Protein AF-A0A975EFX9-F1 (afdb_monomer_lite)

Radius of gyration: 20.01 Å; chains: 1; bounding box: 74×49×44 Å

Structure (mmCIF, N/CA/C/O backbone):
data_AF-A0A975EFX9-F1
#
_entry.id   AF-A0A975EFX9-F1
#
loop_
_atom_site.group_PDB
_atom_site.id
_atom_site.type_symbol
_atom_site.label_atom_id
_atom_site.label_alt_id
_atom_site.label_comp_id
_atom_site.label_asym_id
_atom_site.label_entity_id
_atom_site.label_seq_id
_atom_site.pdbx_PDB_ins_code
_atom_site.Cartn_x
_atom_site.Cartn_y
_atom_site.Cartn_z
_atom_site.occupancy
_atom_site.B_iso_or_equiv
_atom_site.auth_seq_id
_atom_site.auth_comp_id
_atom_site.auth_asym_id
_atom_site.auth_atom_id
_atom_site.pdbx_PDB_model_num
ATOM 1 N N . MET A 1 1 ? 33.328 8.617 -7.578 1.00 34.97 1 MET A N 1
ATOM 2 C CA . MET A 1 1 ? 33.253 7.318 -6.877 1.00 34.97 1 MET A CA 1
ATOM 3 C C . MET A 1 1 ? 32.534 7.560 -5.561 1.00 34.97 1 MET A C 1
ATOM 5 O O . MET A 1 1 ? 33.119 8.168 -4.676 1.00 34.97 1 MET A O 1
ATOM 9 N N . TYR A 1 2 ? 31.247 7.220 -5.474 1.00 29.92 2 TYR A N 1
ATOM 10 C CA . TYR A 1 2 ? 30.479 7.385 -4.238 1.00 29.92 2 TYR A CA 1
ATOM 11 C C . TYR A 1 2 ? 30.641 6.134 -3.380 1.00 29.92 2 TYR A C 1
ATOM 13 O O . TYR A 1 2 ? 30.460 5.017 -3.859 1.00 29.92 2 TYR A O 1
ATOM 21 N N . ASN A 1 3 ? 31.044 6.352 -2.134 1.00 29.22 3 ASN A N 1
ATOM 22 C CA . ASN A 1 3 ? 31.290 5.319 -1.144 1.00 29.22 3 ASN A CA 1
ATOM 23 C C . ASN A 1 3 ? 29.935 4.755 -0.686 1.00 29.22 3 ASN A C 1
ATOM 25 O O . ASN A 1 3 ? 29.236 5.388 0.104 1.00 29.22 3 ASN A O 1
ATOM 29 N N . ILE A 1 4 ? 29.527 3.611 -1.241 1.00 34.03 4 ILE A N 1
ATOM 30 C CA . ILE A 1 4 ? 28.360 2.862 -0.768 1.00 34.03 4 ILE A CA 1
ATOM 31 C C . ILE A 1 4 ? 28.810 2.179 0.524 1.00 34.03 4 ILE A C 1
ATOM 33 O O . ILE A 1 4 ? 29.445 1.128 0.486 1.00 34.03 4 ILE A O 1
ATOM 37 N N . GLN A 1 5 ? 28.556 2.812 1.672 1.00 37.06 5 GLN A N 1
ATOM 38 C CA . GLN A 1 5 ? 28.716 2.140 2.958 1.00 37.06 5 GLN A CA 1
ATOM 39 C C . GLN A 1 5 ? 27.792 0.921 2.966 1.00 37.06 5 GLN A C 1
ATOM 41 O O . GLN A 1 5 ? 26.572 1.061 2.913 1.00 37.06 5 GLN A O 1
ATOM 46 N N . ALA A 1 6 ? 28.388 -0.270 3.002 1.00 39.03 6 ALA A N 1
ATOM 47 C CA . ALA A 1 6 ? 27.667 -1.509 3.226 1.00 39.03 6 ALA A CA 1
ATOM 48 C C . ALA A 1 6 ? 26.923 -1.395 4.563 1.00 39.03 6 ALA A C 1
ATOM 50 O O . ALA A 1 6 ? 27.540 -1.218 5.616 1.00 39.03 6 ALA A O 1
ATOM 51 N N . HIS A 1 7 ? 25.594 -1.432 4.506 1.00 39.31 7 HIS A N 1
ATOM 52 C CA . HIS A 1 7 ? 24.775 -1.491 5.706 1.00 39.31 7 HIS A CA 1
ATOM 53 C C . HIS A 1 7 ? 25.025 -2.828 6.421 1.00 39.31 7 HIS A C 1
ATOM 55 O O . HIS A 1 7 ? 25.208 -3.846 5.748 1.00 39.31 7 HIS A O 1
ATOM 61 N N . PRO A 1 8 ? 25.070 -2.839 7.765 1.00 37.94 8 PRO A N 1
ATOM 62 C CA . PRO A 1 8 ? 25.227 -4.076 8.515 1.00 37.94 8 PRO A CA 1
ATOM 63 C C . PRO A 1 8 ? 24.074 -5.044 8.196 1.00 37.94 8 PRO A C 1
ATOM 65 O O . PRO A 1 8 ? 22.971 -4.583 7.879 1.00 37.94 8 PRO A O 1
ATOM 68 N N . PRO A 1 9 ? 24.318 -6.365 8.266 1.00 39.25 9 PRO A N 1
ATOM 69 C CA . PRO A 1 9 ? 23.283 -7.368 8.061 1.00 39.25 9 PRO A CA 1
ATOM 70 C C . PRO A 1 9 ? 22.099 -7.092 8.991 1.00 39.25 9 PRO A C 1
ATOM 72 O O . PRO A 1 9 ? 22.269 -6.805 10.176 1.00 39.25 9 PRO A O 1
ATOM 75 N N . ILE A 1 10 ? 20.900 -7.116 8.412 1.00 44.47 10 ILE A N 1
ATOM 76 C CA . ILE A 1 10 ? 19.645 -6.959 9.138 1.00 44.47 10 ILE A CA 1
ATOM 77 C C . ILE A 1 10 ? 19.444 -8.253 9.922 1.00 44.47 10 ILE A C 1
ATOM 79 O O . ILE A 1 10 ? 19.137 -9.285 9.328 1.00 44.47 10 ILE A O 1
ATOM 83 N N . ASP A 1 11 ? 19.622 -8.206 11.241 1.00 35.09 11 ASP A N 1
ATOM 84 C CA . ASP A 1 11 ? 19.154 -9.294 12.092 1.00 35.09 11 ASP A CA 1
ATOM 85 C C . ASP A 1 11 ? 17.631 -9.404 11.908 1.00 35.09 11 ASP A C 1
ATOM 87 O O . ASP A 1 11 ? 16.927 -8.394 12.057 1.00 35.09 11 ASP A O 1
ATOM 91 N N . PRO A 1 12 ? 17.093 -10.584 11.551 1.00 40.56 12 PRO A N 1
ATOM 92 C CA . PRO A 1 12 ? 15.658 -10.765 11.458 1.00 40.56 12 PRO A CA 1
ATOM 93 C C . PRO A 1 12 ? 15.080 -10.538 12.852 1.00 40.56 12 PRO A C 1
ATOM 95 O O . PRO A 1 12 ? 15.276 -11.340 13.766 1.00 40.56 12 PRO A O 1
ATOM 98 N N . VAL A 1 13 ? 14.379 -9.418 13.026 1.00 45.38 13 VAL A N 1
ATOM 99 C CA . VAL A 1 13 ? 13.551 -9.192 14.206 1.00 45.38 13 VAL A CA 1
ATOM 100 C C . VAL A 1 13 ? 12.487 -10.281 14.179 1.00 45.38 13 VAL A C 1
ATOM 102 O O . VAL A 1 13 ? 11.542 -10.232 13.395 1.00 45.38 13 VAL A O 1
ATOM 105 N N . ILE A 1 14 ? 12.689 -11.306 15.004 1.00 40.22 14 ILE A N 1
ATOM 106 C CA . ILE A 1 14 ? 11.695 -12.339 15.262 1.00 40.22 14 ILE A CA 1
ATOM 107 C C . ILE A 1 14 ? 10.460 -11.610 15.815 1.00 40.22 14 ILE A C 1
ATOM 109 O O . ILE A 1 14 ? 10.605 -10.883 16.804 1.00 40.22 14 ILE A O 1
ATOM 113 N N . PRO A 1 15 ? 9.262 -11.764 15.221 1.00 42.56 15 PRO A N 1
ATOM 114 C CA . PRO A 1 15 ? 8.039 -11.153 15.725 1.00 42.56 15 PRO A CA 1
ATOM 115 C C . PRO A 1 15 ? 7.589 -11.917 16.978 1.00 42.56 15 PRO A C 1
ATOM 117 O O . PRO A 1 15 ? 6.665 -12.720 16.961 1.00 42.56 15 PRO A O 1
ATOM 120 N N . GLY A 1 16 ? 8.311 -11.713 18.076 1.00 37.00 16 GLY A N 1
ATOM 121 C CA . GLY A 1 16 ? 7.963 -12.181 19.407 1.00 37.00 16 GLY A CA 1
ATOM 122 C C . GLY A 1 16 ? 7.522 -10.982 20.229 1.00 37.00 16 GLY A C 1
ATOM 123 O O . GLY A 1 16 ? 8.353 -10.157 20.594 1.00 37.00 16 GLY A O 1
ATOM 124 N N . ASN A 1 17 ? 6.224 -10.918 20.522 1.00 38.16 17 ASN A N 1
ATOM 125 C CA . ASN A 1 17 ? 5.510 -9.862 21.245 1.00 38.16 17 ASN A CA 1
ATOM 126 C C . ASN A 1 17 ? 5.187 -8.605 20.425 1.00 38.16 17 ASN A C 1
ATOM 128 O O . ASN A 1 17 ? 5.838 -7.566 20.522 1.00 38.16 17 ASN A O 1
ATOM 132 N N . LEU A 1 18 ? 4.050 -8.675 19.726 1.00 47.00 18 LEU A N 1
ATOM 133 C CA . LEU A 1 18 ? 3.175 -7.529 19.488 1.00 47.00 18 LEU A CA 1
ATOM 134 C C . LEU A 1 18 ? 2.714 -6.964 20.847 1.00 47.00 18 LEU A C 1
ATOM 136 O O . LEU A 1 18 ? 1.563 -7.127 21.241 1.00 47.00 18 LEU A O 1
ATOM 140 N N . SER A 1 19 ? 3.582 -6.278 21.599 1.00 42.91 19 SER A N 1
ATOM 141 C CA . SER A 1 19 ? 3.056 -5.225 22.464 1.00 42.91 19 SER A CA 1
ATOM 142 C C . SER A 1 19 ? 2.527 -4.181 21.489 1.00 42.91 19 SER A C 1
ATOM 144 O O . SER A 1 19 ? 3.318 -3.421 20.925 1.00 42.91 19 SER A O 1
ATOM 146 N N . ALA A 1 20 ? 1.230 -4.236 21.183 1.00 53.56 20 ALA A N 1
ATOM 147 C CA . ALA A 1 20 ? 0.587 -3.265 20.317 1.00 53.56 20 ALA A CA 1
ATOM 148 C C . ALA A 1 20 ? 0.977 -1.877 20.841 1.00 53.56 20 ALA A C 1
ATOM 150 O O . ALA A 1 20 ? 0.625 -1.516 21.965 1.00 53.56 20 ALA A O 1
ATOM 151 N N . GLY A 1 21 ? 1.815 -1.154 20.090 1.00 62.91 21 GLY A N 1
ATOM 152 C CA . GLY A 1 21 ? 2.276 0.166 20.507 1.00 62.91 21 GLY A CA 1
ATOM 153 C C . GLY A 1 21 ? 1.067 1.060 20.780 1.00 62.91 21 GLY A C 1
ATOM 154 O O . GLY A 1 21 ? -0.001 0.830 20.217 1.00 62.91 21 GLY A O 1
ATOM 155 N N . ALA A 1 22 ? 1.212 2.090 21.617 1.00 63.25 22 ALA A N 1
ATOM 156 C CA . ALA A 1 22 ? 0.104 2.985 21.982 1.00 63.25 22 ALA A CA 1
ATOM 157 C C . ALA A 1 22 ? -0.687 3.525 20.766 1.00 63.25 22 ALA A C 1
ATOM 159 O O . ALA A 1 22 ? -1.879 3.790 20.874 1.00 63.25 22 ALA A O 1
ATOM 160 N N . ALA A 1 23 ? -0.046 3.628 19.596 1.00 69.00 23 ALA A N 1
ATOM 161 C CA . ALA A 1 23 ? -0.676 4.007 18.333 1.00 69.00 23 ALA A CA 1
ATOM 162 C C . ALA A 1 23 ? -1.736 3.007 17.821 1.00 69.00 23 ALA A C 1
ATOM 164 O O . ALA A 1 23 ? -2.759 3.433 17.297 1.00 69.00 23 ALA A O 1
ATOM 165 N N . LEU A 1 24 ? -1.541 1.696 18.013 1.00 80.00 24 LEU A N 1
ATOM 166 C CA . LEU A 1 24 ? -2.531 0.666 17.655 1.00 80.00 24 LEU A CA 1
ATOM 167 C C . LEU A 1 24 ? -3.744 0.654 18.598 1.00 80.00 24 LEU A C 1
ATOM 169 O O . LEU A 1 24 ? -4.735 0.000 18.309 1.00 80.00 24 LEU A O 1
ATOM 173 N N . GLN A 1 25 ? -3.675 1.383 19.714 1.00 83.75 25 GLN A N 1
ATOM 174 C CA . GLN A 1 25 ? -4.771 1.534 20.673 1.00 83.75 25 GLN A CA 1
ATOM 175 C C . GLN A 1 25 ? -5.599 2.804 20.420 1.00 83.75 25 GLN A C 1
ATOM 177 O O . GLN A 1 25 ? -6.409 3.193 21.263 1.00 83.75 25 GLN A O 1
ATOM 182 N N . SER A 1 26 ? -5.391 3.497 19.293 1.00 88.56 26 SER A N 1
ATOM 183 C CA . SER A 1 26 ? -6.195 4.677 18.980 1.00 88.56 26 SER A CA 1
ATOM 184 C C . SER A 1 26 ? -7.659 4.292 18.698 1.00 88.56 26 SER A C 1
ATOM 186 O O . SER A 1 26 ? -7.919 3.221 18.142 1.00 88.56 26 SER A O 1
ATOM 188 N N . PRO A 1 27 ? -8.638 5.162 19.010 1.00 93.06 27 PRO A N 1
ATOM 189 C CA . PRO A 1 27 ? -10.050 4.869 18.767 1.00 93.06 27 PRO A CA 1
ATOM 190 C C . PRO A 1 27 ? -10.382 4.537 17.305 1.00 93.06 27 PRO A C 1
ATOM 192 O O . PRO A 1 27 ? -11.296 3.761 17.047 1.00 93.06 27 PRO A O 1
ATOM 195 N N . GLU A 1 28 ? -9.682 5.134 16.340 1.00 94.75 28 GLU A N 1
ATOM 196 C CA . GLU A 1 28 ? -9.870 4.861 14.913 1.00 94.75 28 GLU A CA 1
ATOM 197 C C . GLU A 1 28 ? -9.393 3.463 14.519 1.00 94.75 28 GLU A C 1
ATOM 199 O O . GLU A 1 28 ? -10.090 2.779 13.774 1.00 94.75 28 GLU A O 1
ATOM 204 N N . ILE A 1 29 ? -8.235 3.030 15.032 1.00 91.62 29 ILE A N 1
ATOM 205 C CA . ILE A 1 29 ? -7.703 1.689 14.764 1.00 91.62 29 ILE A CA 1
ATOM 206 C C . ILE A 1 29 ? -8.614 0.631 15.388 1.00 91.62 29 ILE A C 1
ATOM 208 O O . ILE A 1 29 ? -8.992 -0.317 14.708 1.00 91.62 29 ILE A O 1
ATOM 212 N N . LEU A 1 30 ? -9.054 0.842 16.632 1.00 93.12 30 LEU A N 1
ATOM 213 C CA . LEU A 1 30 ? -9.996 -0.061 17.300 1.00 93.12 30 LEU A CA 1
ATOM 214 C C . LEU A 1 30 ? -11.314 -0.198 16.518 1.00 93.12 30 LEU A C 1
ATOM 216 O O . LEU A 1 30 ? -11.826 -1.298 16.351 1.00 93.12 30 LEU A O 1
ATOM 220 N N . LYS A 1 31 ? -11.834 0.900 15.952 1.00 94.94 31 LYS A N 1
ATOM 221 C CA . LYS A 1 31 ? -13.021 0.842 15.082 1.00 94.94 31 LYS A CA 1
ATOM 222 C C . LYS A 1 31 ? -12.779 0.061 13.793 1.00 94.94 31 LYS A C 1
ATOM 224 O O . LYS A 1 31 ? -13.697 -0.591 13.310 1.00 94.94 31 LYS A O 1
ATOM 229 N N . LEU A 1 32 ? -11.585 0.152 13.204 1.00 94.31 32 LEU A N 1
ATOM 230 C CA . LEU A 1 32 ? -11.240 -0.662 12.036 1.00 94.31 32 LEU A CA 1
ATOM 231 C C . LEU A 1 32 ? -11.225 -2.153 12.388 1.00 94.31 32 LEU A C 1
ATOM 233 O O . LEU A 1 32 ? -11.714 -2.947 11.587 1.00 94.31 32 LEU A O 1
ATOM 237 N N . TRP A 1 33 ? -10.763 -2.518 13.588 1.00 94.12 33 TRP A N 1
ATOM 238 C CA . TRP A 1 33 ? -10.855 -3.895 14.084 1.00 94.12 33 TRP A CA 1
ATOM 239 C C . TRP A 1 33 ? -12.309 -4.345 14.208 1.00 94.12 33 TRP A C 1
ATOM 241 O O . TRP A 1 33 ? -12.660 -5.393 13.677 1.00 94.12 33 TRP A O 1
ATOM 251 N N . ASP A 1 34 ? -13.167 -3.519 14.811 1.00 93.81 34 ASP A N 1
ATOM 252 C CA . ASP A 1 34 ? -14.594 -3.825 14.975 1.00 93.81 34 ASP A CA 1
ATOM 253 C C . ASP A 1 34 ? -15.336 -3.966 13.634 1.00 93.81 34 ASP A C 1
ATOM 255 O O . ASP A 1 34 ? -16.309 -4.713 13.528 1.00 93.81 34 ASP A O 1
ATOM 259 N N . TYR A 1 35 ? -14.906 -3.232 12.603 1.00 95.38 35 TYR A N 1
ATOM 260 C CA . TYR A 1 35 ? -15.492 -3.309 11.262 1.00 95.38 35 TYR A CA 1
ATOM 261 C C . TYR A 1 35 ? -14.895 -4.407 10.383 1.00 95.38 35 TYR A C 1
ATOM 263 O O . TYR A 1 35 ? -15.494 -4.742 9.356 1.00 95.38 35 TYR A O 1
ATOM 271 N N . SER A 1 36 ? -13.736 -4.950 10.751 1.00 96.19 36 SER A N 1
ATOM 272 C CA . SER A 1 36 ? -13.086 -6.034 10.023 1.00 96.19 36 SER A CA 1
ATOM 273 C C . SER A 1 36 ? -13.987 -7.268 9.978 1.00 96.19 36 SER A C 1
ATOM 275 O O . SER A 1 36 ? -14.647 -7.613 10.958 1.00 96.19 36 SER A O 1
ATOM 277 N N . LYS A 1 37 ? -14.003 -7.977 8.844 1.00 97.06 37 LYS A N 1
ATOM 278 C CA . LYS A 1 37 ? -14.712 -9.265 8.736 1.00 97.06 37 LYS A CA 1
ATOM 279 C C . LYS A 1 37 ? -13.933 -10.419 9.370 1.00 97.06 37 LYS A C 1
ATOM 281 O O . LYS A 1 37 ? -14.479 -11.509 9.520 1.00 97.06 37 LYS A O 1
ATOM 286 N N . VAL A 1 38 ? -12.669 -10.184 9.711 1.00 96.06 38 VAL A N 1
ATOM 287 C CA . VAL A 1 38 ? -11.781 -11.128 10.395 1.00 96.06 38 VAL A CA 1
ATOM 288 C C . VAL A 1 38 ? -11.349 -10.507 11.726 1.00 96.06 38 VAL A C 1
ATOM 290 O O . VAL A 1 38 ? -10.913 -9.349 11.707 1.00 96.06 38 VAL A O 1
ATOM 293 N N . PRO A 1 39 ? -11.452 -11.228 12.861 1.00 95.38 39 PRO A N 1
ATOM 294 C CA . PRO A 1 39 ? -10.942 -10.758 14.149 1.00 95.38 39 PRO A CA 1
ATOM 295 C C . PRO A 1 39 ? -9.469 -10.362 14.055 1.00 95.38 39 PRO A C 1
ATOM 297 O O . PRO A 1 39 ? -8.700 -11.042 13.380 1.00 95.38 39 PRO A O 1
ATOM 300 N N . PHE A 1 40 ? -9.061 -9.284 14.728 1.00 92.31 40 PHE A N 1
ATOM 301 C CA . PHE A 1 40 ? -7.715 -8.718 14.584 1.00 92.31 40 PHE A CA 1
ATOM 302 C C . PHE A 1 40 ? -6.596 -9.743 14.833 1.00 92.31 40 PHE A C 1
ATOM 304 O O . PHE A 1 40 ? -5.638 -9.805 14.066 1.00 92.31 40 PHE A O 1
ATOM 311 N N . GLU A 1 41 ? -6.742 -10.588 15.853 1.00 92.31 41 GLU A N 1
ATOM 312 C CA . GLU A 1 41 ? -5.777 -11.630 16.220 1.00 92.31 41 GLU A CA 1
A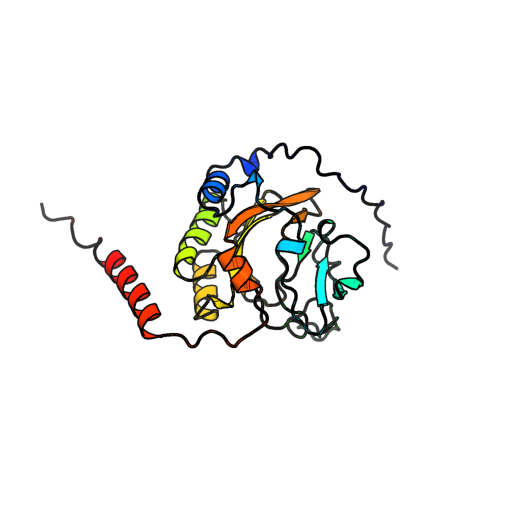TOM 313 C C . GLU A 1 41 ? -5.647 -12.734 15.160 1.00 92.31 41 GLU A C 1
ATOM 315 O O . GLU A 1 41 ? -4.650 -13.456 15.132 1.00 92.31 41 GLU A O 1
ATOM 320 N N . GLU A 1 42 ? -6.648 -12.862 14.290 1.00 94.81 42 GLU A N 1
ATOM 321 C CA . GLU A 1 42 ? -6.707 -13.839 13.206 1.00 94.81 42 GLU A CA 1
ATOM 322 C C . GLU A 1 42 ? -6.325 -13.233 11.847 1.00 94.81 42 GLU A C 1
ATOM 324 O O . GLU A 1 42 ? -6.165 -13.978 10.880 1.00 94.81 42 GLU A O 1
ATOM 329 N N . ILE A 1 43 ? -6.147 -11.907 11.747 1.00 95.06 43 ILE A N 1
ATOM 330 C CA . ILE A 1 43 ? -5.715 -11.254 10.505 1.00 95.06 43 ILE A CA 1
ATOM 331 C C . ILE A 1 43 ? -4.270 -11.678 10.200 1.00 95.06 43 ILE A C 1
ATOM 333 O O . ILE A 1 43 ? -3.352 -11.301 10.943 1.00 95.06 43 ILE A O 1
ATOM 337 N N . PRO A 1 44 ? -4.015 -12.396 9.086 1.00 94.88 44 PRO A N 1
ATOM 338 C CA . PRO A 1 44 ? -2.663 -12.802 8.722 1.00 94.88 44 PRO A CA 1
ATOM 339 C C . PRO A 1 44 ? -1.762 -11.579 8.543 1.00 94.88 44 PRO A C 1
ATOM 341 O O . PRO A 1 44 ? -2.153 -10.613 7.904 1.00 94.88 44 PRO A O 1
ATOM 344 N N . GLN A 1 45 ? -0.538 -11.606 9.060 1.00 94.44 45 GLN A N 1
ATOM 345 C CA . GLN A 1 45 ? 0.434 -10.519 8.843 1.00 94.44 45 GLN A CA 1
ATOM 346 C C . GLN A 1 45 ? 1.517 -10.902 7.824 1.00 94.44 45 GLN A C 1
ATOM 348 O O . GLN A 1 45 ? 2.532 -10.223 7.705 1.00 94.44 45 GLN A O 1
ATOM 353 N N . ASP A 1 46 ? 1.319 -12.013 7.114 1.00 94.06 46 ASP A N 1
ATOM 354 C CA . ASP A 1 46 ? 2.206 -12.483 6.056 1.00 94.06 46 ASP A CA 1
ATOM 355 C C . ASP A 1 46 ? 1.889 -11.745 4.740 1.00 94.06 46 ASP A C 1
ATOM 357 O O . ASP A 1 46 ? 0.757 -11.861 4.253 1.00 94.06 46 ASP A O 1
ATOM 361 N N . PRO A 1 47 ? 2.847 -11.001 4.144 1.00 93.75 47 PRO A N 1
ATOM 362 C CA . PRO A 1 47 ? 2.637 -10.295 2.879 1.00 93.75 47 PRO A CA 1
ATOM 363 C C . PRO A 1 47 ? 2.128 -11.183 1.743 1.00 93.75 47 PRO A C 1
ATOM 365 O O . PRO A 1 47 ? 1.418 -10.705 0.856 1.00 93.75 47 PRO A O 1
ATOM 368 N N . GLU A 1 48 ? 2.462 -12.474 1.781 1.00 91.38 48 GLU A N 1
ATOM 369 C CA . GLU A 1 48 ? 2.070 -13.453 0.769 1.00 91.38 48 GLU A CA 1
ATOM 370 C C . GLU A 1 48 ? 0.556 -13.595 0.601 1.00 91.38 48 GLU A C 1
ATOM 372 O O . GLU A 1 48 ? 0.082 -13.976 -0.463 1.00 91.38 48 GLU A O 1
ATOM 377 N N . GLN A 1 49 ? -0.220 -13.254 1.631 1.00 91.56 49 GLN A N 1
ATOM 378 C CA . GLN A 1 49 ? -1.680 -13.340 1.595 1.00 91.56 49 GLN A CA 1
ATOM 379 C C . GLN A 1 49 ? -2.330 -12.166 0.850 1.00 91.56 49 GLN A C 1
ATOM 381 O O . GLN A 1 49 ? -3.497 -12.242 0.473 1.00 91.56 49 GLN A O 1
ATOM 386 N N . TYR A 1 50 ? -1.605 -11.063 0.656 1.00 92.12 50 TYR A N 1
ATOM 387 C CA . TYR A 1 50 ? -2.184 -9.794 0.204 1.00 92.12 50 TYR A CA 1
ATOM 388 C C . TYR A 1 50 ? -1.781 -9.416 -1.213 1.00 92.12 50 TYR A C 1
ATOM 390 O O . TYR A 1 50 ? -2.523 -8.718 -1.912 1.00 92.12 50 TYR A O 1
ATOM 398 N N . ILE A 1 51 ? -0.610 -9.867 -1.650 1.00 85.94 51 ILE A N 1
ATOM 399 C CA . ILE A 1 51 ? -0.084 -9.548 -2.970 1.00 85.94 51 ILE A CA 1
ATOM 400 C C . ILE A 1 51 ? -0.801 -10.412 -4.005 1.00 85.94 51 ILE A C 1
ATOM 402 O O . ILE A 1 51 ? -0.914 -11.621 -3.853 1.00 85.94 51 ILE A O 1
ATOM 406 N N . THR A 1 52 ? -1.305 -9.787 -5.067 1.00 73.25 52 THR A N 1
ATOM 407 C CA . THR A 1 52 ? -1.889 -10.526 -6.187 1.00 73.25 52 THR A CA 1
ATOM 408 C C . THR A 1 52 ? -0.792 -11.106 -7.065 1.00 73.25 52 THR A C 1
ATOM 410 O O . THR A 1 52 ? 0.132 -10.403 -7.483 1.00 73.25 52 THR A O 1
ATOM 413 N N . HIS A 1 53 ? -0.940 -12.383 -7.388 1.00 62.31 53 HIS A N 1
ATOM 414 C CA . HIS A 1 53 ? -0.140 -13.098 -8.375 1.00 62.31 53 HIS A CA 1
ATOM 415 C C . HIS A 1 53 ? -1.012 -13.282 -9.620 1.00 62.31 53 HIS A C 1
ATOM 417 O O . HIS A 1 53 ? -2.220 -13.445 -9.487 1.00 62.31 53 HIS A O 1
ATOM 423 N N . GLY A 1 54 ? -0.442 -13.145 -10.819 1.00 50.22 54 GLY A N 1
ATOM 424 C CA . GLY A 1 54 ? -1.248 -13.278 -12.045 1.00 50.22 54 GLY A CA 1
ATOM 425 C C . GLY A 1 54 ? -0.747 -12.550 -13.286 1.00 50.22 54 GLY A C 1
ATOM 426 O O . GLY A 1 54 ? -1.365 -12.620 -14.345 1.00 50.22 54 GLY A O 1
ATOM 427 N N . SER A 1 55 ? 0.403 -11.876 -13.218 1.00 52.75 55 SER A N 1
ATOM 428 C CA . SER A 1 55 ? 1.139 -11.565 -14.447 1.00 52.75 55 SER A CA 1
ATOM 429 C C . SER A 1 55 ? 1.752 -12.856 -15.002 1.00 52.75 55 SER A C 1
ATOM 431 O O . SER A 1 55 ? 2.367 -13.582 -14.219 1.00 52.75 55 SER A O 1
ATOM 433 N N . PRO A 1 56 ? 1.746 -13.104 -16.329 1.00 55.56 56 PRO A N 1
A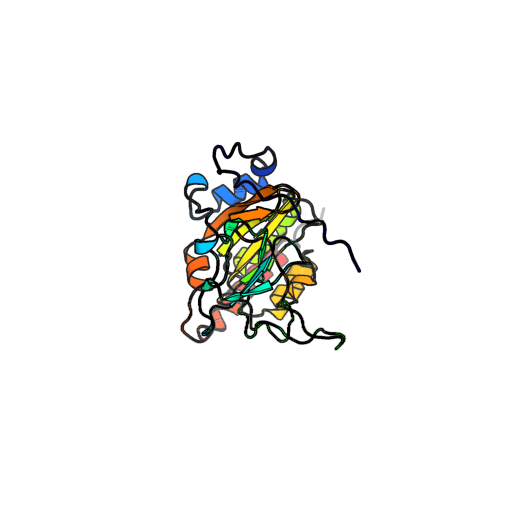TOM 434 C CA . PRO A 1 56 ? 2.477 -14.223 -16.940 1.00 55.56 56 PRO A CA 1
ATOM 435 C C . PRO A 1 56 ? 3.971 -14.263 -16.576 1.00 55.56 56 PRO A C 1
ATOM 437 O O . PRO A 1 56 ? 4.652 -15.256 -16.813 1.00 55.56 56 PRO A O 1
ATOM 440 N N . GLN A 1 57 ? 4.505 -13.149 -16.070 1.00 62.31 57 GLN A N 1
ATOM 441 C CA . GLN A 1 57 ? 5.915 -12.965 -15.757 1.00 62.31 57 GLN A CA 1
ATOM 442 C C . GLN A 1 57 ? 6.220 -12.986 -14.251 1.00 62.31 57 GLN A C 1
ATOM 444 O O . GLN A 1 57 ? 7.401 -12.945 -13.907 1.00 62.31 57 GLN A O 1
ATOM 449 N N . ASP A 1 58 ? 5.194 -13.011 -13.387 1.00 85.69 58 ASP A N 1
ATOM 450 C CA . ASP A 1 58 ? 5.307 -12.979 -11.915 1.00 85.69 58 ASP A CA 1
ATOM 451 C C . ASP A 1 58 ? 6.306 -11.918 -11.397 1.00 85.69 58 ASP A C 1
ATOM 453 O O . ASP A 1 58 ? 7.147 -12.155 -10.524 1.00 85.69 58 ASP A O 1
ATOM 457 N N . LEU A 1 59 ? 6.274 -10.740 -12.033 1.00 92.38 59 LEU A N 1
ATOM 458 C CA . LEU A 1 59 ? 7.120 -9.605 -11.686 1.00 92.38 59 LEU A CA 1
ATOM 459 C C . LEU A 1 59 ? 6.451 -8.748 -10.614 1.00 92.38 59 LEU A C 1
ATOM 461 O O . LEU A 1 59 ? 5.297 -8.345 -10.764 1.00 92.38 59 LEU A O 1
ATOM 465 N N . ILE A 1 60 ? 7.232 -8.374 -9.607 1.00 94.19 60 ILE A N 1
ATOM 466 C CA . ILE A 1 60 ? 6.838 -7.443 -8.548 1.00 94.19 60 ILE A CA 1
ATOM 467 C C . ILE A 1 60 ? 7.854 -6.310 -8.438 1.00 94.19 60 ILE A C 1
ATOM 469 O O . ILE A 1 60 ? 9.050 -6.527 -8.636 1.00 94.19 60 ILE A O 1
ATOM 473 N N . CYS A 1 61 ? 7.377 -5.103 -8.127 1.00 96.38 61 CYS A N 1
ATOM 474 C CA . CYS A 1 61 ? 8.220 -3.940 -7.858 1.00 96.38 61 CYS A CA 1
ATOM 475 C C . CYS A 1 61 ? 8.195 -3.624 -6.363 1.00 96.38 61 CYS A C 1
ATOM 477 O O . CYS A 1 61 ? 7.168 -3.193 -5.837 1.00 96.38 61 CYS A O 1
ATOM 479 N N . ILE A 1 62 ? 9.313 -3.853 -5.681 1.00 97.19 62 ILE A N 1
ATOM 480 C CA . ILE A 1 62 ? 9.401 -3.886 -4.216 1.00 97.19 62 ILE A CA 1
ATOM 481 C C . ILE A 1 62 ? 10.734 -3.288 -3.748 1.00 97.19 62 ILE A C 1
ATOM 483 O O . ILE A 1 62 ? 11.708 -3.285 -4.503 1.00 97.19 62 ILE A O 1
ATOM 487 N N . GLY A 1 63 ? 10.800 -2.765 -2.523 1.00 97.06 63 GLY A N 1
ATOM 488 C CA . GLY A 1 63 ? 12.045 -2.241 -1.952 1.00 97.06 63 GLY A CA 1
ATOM 489 C C . GLY A 1 63 ? 11.956 -1.942 -0.458 1.00 97.06 63 GLY A C 1
ATOM 490 O O . GLY A 1 63 ? 10.877 -1.977 0.140 1.00 97.06 63 GLY A O 1
ATOM 491 N N . HIS A 1 64 ? 13.092 -1.621 0.164 1.00 95.69 64 HIS A N 1
ATOM 492 C CA . HIS A 1 64 ? 13.094 -1.126 1.542 1.00 95.69 64 HIS A CA 1
ATOM 493 C C . HIS A 1 64 ? 12.719 0.360 1.587 1.00 95.69 64 HIS A C 1
ATOM 495 O O . HIS A 1 64 ? 12.085 0.803 2.539 1.00 95.69 64 HIS A O 1
ATOM 501 N N . HIS A 1 65 ? 13.049 1.133 0.556 1.00 94.75 65 HIS A N 1
ATOM 502 C CA . HIS A 1 65 ? 12.675 2.536 0.411 1.00 94.75 65 HIS A CA 1
ATOM 503 C C . HIS A 1 65 ? 12.561 2.933 -1.074 1.00 94.75 65 HIS A C 1
ATOM 505 O O . HIS A 1 65 ? 12.730 2.130 -1.981 1.00 94.75 65 HIS A O 1
ATOM 511 N N . LEU A 1 66 ? 12.278 4.200 -1.381 1.00 94.50 66 LEU A N 1
ATOM 512 C CA . LEU A 1 66 ? 12.056 4.619 -2.775 1.00 94.50 66 LEU A CA 1
ATOM 513 C C . LEU A 1 66 ? 13.277 4.459 -3.698 1.00 94.50 66 LEU A C 1
ATOM 515 O O . LEU A 1 66 ? 13.104 4.307 -4.906 1.00 94.50 66 LEU A O 1
ATOM 519 N N . ARG A 1 67 ? 14.502 4.541 -3.161 1.00 94.31 67 ARG A N 1
ATOM 520 C CA . ARG A 1 67 ? 15.742 4.586 -3.963 1.00 94.31 67 ARG A CA 1
ATOM 521 C C . ARG A 1 67 ? 16.337 3.216 -4.299 1.00 94.31 67 ARG A C 1
ATOM 523 O O . ARG A 1 67 ? 17.225 3.160 -5.137 1.00 94.31 67 ARG A O 1
ATOM 530 N N . ASP A 1 68 ? 15.887 2.147 -3.650 1.00 95.44 68 ASP A N 1
ATOM 531 C CA . ASP A 1 68 ? 16.374 0.769 -3.846 1.00 95.44 68 ASP A CA 1
ATOM 532 C C . ASP A 1 68 ? 15.288 -0.152 -4.409 1.00 95.44 68 ASP A C 1
ATOM 534 O O . ASP A 1 68 ? 15.474 -1.368 -4.462 1.00 95.44 68 ASP A O 1
ATOM 538 N N . MET A 1 69 ? 14.146 0.411 -4.818 1.00 97.19 69 MET A N 1
ATOM 539 C CA . MET A 1 69 ? 13.092 -0.380 -5.432 1.00 97.19 69 MET A CA 1
ATOM 540 C C . MET A 1 69 ? 13.632 -1.108 -6.656 1.00 97.19 69 MET A C 1
ATOM 542 O O . MET A 1 69 ? 14.328 -0.522 -7.483 1.00 97.19 69 MET A O 1
ATOM 546 N N . LYS A 1 70 ? 13.264 -2.377 -6.786 1.00 97.06 70 LYS A N 1
ATOM 547 C CA . LYS A 1 70 ? 13.648 -3.251 -7.891 1.00 97.06 70 LYS A CA 1
ATOM 548 C C . LYS A 1 70 ? 12.415 -3.958 -8.421 1.00 97.06 70 LYS A C 1
ATOM 550 O O . LYS A 1 70 ? 11.531 -4.320 -7.647 1.00 97.06 70 LYS A O 1
ATOM 555 N N . THR A 1 71 ? 12.384 -4.177 -9.731 1.00 96.81 71 THR A N 1
ATOM 556 C CA . THR A 1 71 ? 11.368 -5.022 -10.359 1.00 96.81 71 THR A CA 1
ATOM 557 C C . THR A 1 71 ? 11.999 -6.334 -10.763 1.00 96.81 71 THR A C 1
ATOM 559 O O . THR A 1 71 ? 12.866 -6.393 -11.638 1.00 96.81 71 THR A O 1
ATOM 562 N N . VAL A 1 72 ? 11.584 -7.389 -10.079 1.00 95.25 72 VAL A N 1
ATOM 563 C CA . VAL A 1 72 ? 12.180 -8.718 -10.186 1.00 95.25 72 VAL A CA 1
ATOM 564 C C . VAL A 1 72 ? 11.091 -9.767 -10.241 1.00 95.25 72 VAL A C 1
ATOM 566 O O . VAL A 1 72 ? 9.950 -9.503 -9.862 1.00 95.25 72 VAL A O 1
ATOM 569 N N . ARG A 1 73 ? 11.444 -10.964 -10.714 1.00 92.69 73 ARG A N 1
ATOM 570 C CA . ARG A 1 73 ? 10.557 -12.104 -10.508 1.00 92.69 73 ARG A CA 1
ATOM 571 C C . ARG A 1 73 ? 10.510 -12.395 -9.027 1.00 92.69 73 ARG A C 1
ATOM 573 O O . ARG A 1 73 ? 11.541 -12.347 -8.357 1.00 92.69 73 ARG A O 1
ATOM 580 N N . ARG A 1 74 ? 9.337 -12.760 -8.539 1.00 88.94 74 ARG A N 1
ATOM 581 C CA . ARG A 1 74 ? 9.171 -13.199 -7.158 1.00 88.94 74 ARG A CA 1
ATOM 582 C C . ARG A 1 74 ? 10.168 -14.300 -6.778 1.00 88.94 74 ARG A C 1
ATOM 584 O O . ARG A 1 74 ? 10.818 -14.202 -5.747 1.00 88.94 74 ARG A O 1
ATOM 591 N N . SER A 1 75 ? 10.362 -15.293 -7.649 1.00 90.44 75 SER A N 1
ATOM 592 C CA . SER A 1 75 ? 11.305 -16.403 -7.438 1.00 90.44 75 SER A CA 1
ATOM 593 C C . SER A 1 75 ? 12.782 -15.988 -7.349 1.00 90.44 75 SER A C 1
ATOM 595 O O . SER A 1 75 ? 13.627 -16.813 -7.026 1.00 90.44 75 SER A O 1
ATOM 597 N N . GLU A 1 76 ? 13.117 -14.748 -7.713 1.00 93.56 76 GLU A N 1
ATOM 598 C CA . GLU A 1 76 ? 14.478 -14.199 -7.662 1.00 93.56 76 GLU A CA 1
ATOM 599 C C . GLU A 1 76 ? 14.704 -13.302 -6.441 1.00 93.56 76 GLU A C 1
ATOM 601 O O . GLU A 1 76 ? 15.806 -12.777 -6.258 1.00 93.56 76 GLU A O 1
ATOM 606 N N . LEU A 1 77 ? 13.677 -13.084 -5.616 1.00 91.44 77 LEU A N 1
ATOM 607 C CA . LEU A 1 77 ? 13.867 -12.408 -4.346 1.00 91.44 77 LEU A CA 1
ATOM 608 C C . LEU A 1 77 ? 14.705 -13.285 -3.420 1.00 91.44 77 LEU A C 1
ATOM 610 O O . LEU A 1 77 ? 14.329 -14.400 -3.075 1.00 91.44 77 LEU A O 1
ATOM 614 N N . VAL A 1 78 ? 15.864 -12.751 -3.045 1.00 91.38 78 VAL A N 1
ATOM 615 C CA . VAL A 1 78 ? 16.770 -13.374 -2.075 1.00 91.38 78 VAL A CA 1
ATOM 616 C C . VAL A 1 78 ? 16.222 -13.214 -0.659 1.00 91.38 78 VAL A C 1
ATOM 618 O O . VAL A 1 78 ? 16.271 -14.151 0.132 1.00 91.38 78 VAL A O 1
ATOM 621 N N . ASP A 1 79 ? 15.692 -12.030 -0.358 1.00 92.31 79 ASP A N 1
ATOM 622 C CA . ASP A 1 79 ? 15.106 -11.714 0.938 1.00 92.31 79 ASP A CA 1
ATOM 623 C C . ASP A 1 79 ? 13.637 -12.156 0.982 1.00 92.31 79 ASP A C 1
ATOM 625 O O . ASP A 1 79 ? 12.942 -12.086 -0.040 1.00 92.31 79 ASP A O 1
ATOM 629 N N . PRO A 1 80 ? 13.126 -12.576 2.152 1.00 92.25 80 PRO A N 1
ATOM 630 C CA . PRO A 1 80 ? 11.701 -12.833 2.304 1.00 92.25 80 PRO A CA 1
ATOM 631 C C . PRO A 1 80 ? 10.908 -11.537 2.079 1.00 92.25 80 PRO A C 1
ATOM 633 O O . PRO A 1 80 ? 11.380 -10.449 2.412 1.00 92.25 80 PRO A O 1
ATOM 636 N N . LEU A 1 81 ? 9.680 -11.636 1.552 1.00 93.31 81 LEU A N 1
ATOM 637 C CA . LEU A 1 81 ? 8.865 -10.453 1.230 1.00 93.31 81 LEU A CA 1
ATOM 638 C C . LEU A 1 81 ? 8.716 -9.502 2.418 1.00 93.31 81 LEU A C 1
ATOM 640 O O . LEU A 1 81 ? 8.831 -8.290 2.254 1.00 93.31 81 LEU A O 1
ATOM 644 N N . ASN A 1 82 ? 8.520 -10.048 3.618 1.00 94.00 82 ASN A N 1
ATOM 645 C CA . ASN A 1 82 ? 8.340 -9.255 4.829 1.00 94.00 82 ASN A CA 1
ATOM 646 C C . ASN A 1 82 ? 9.574 -8.417 5.214 1.00 94.00 82 ASN A C 1
ATOM 648 O O . ASN A 1 82 ? 9.433 -7.477 5.990 1.00 94.00 82 ASN A O 1
ATOM 652 N N . ALA A 1 83 ? 10.760 -8.679 4.654 1.00 94.81 83 ALA A N 1
ATOM 653 C CA . ALA A 1 83 ? 11.942 -7.846 4.871 1.00 94.81 83 ALA A CA 1
ATOM 654 C C . ALA A 1 83 ? 11.849 -6.475 4.176 1.00 94.81 83 ALA A C 1
ATOM 656 O O . ALA A 1 83 ? 12.601 -5.558 4.517 1.00 94.81 83 ALA A O 1
ATOM 657 N N . HIS A 1 84 ? 10.951 -6.314 3.204 1.00 96.56 84 HIS A N 1
ATOM 658 C CA . HIS A 1 84 ? 10.771 -5.075 2.456 1.00 96.56 84 HIS A CA 1
ATOM 659 C C . HIS A 1 84 ? 9.697 -4.170 3.077 1.00 96.56 84 HIS A C 1
ATOM 661 O O . HIS A 1 84 ? 8.805 -4.628 3.789 1.00 96.56 84 HIS A O 1
ATOM 667 N N . SER A 1 85 ? 9.773 -2.867 2.788 1.00 96.81 85 SER A N 1
ATOM 668 C CA . SER A 1 85 ? 8.851 -1.875 3.363 1.00 96.81 85 SER A CA 1
ATOM 669 C C . SER A 1 85 ? 7.707 -1.518 2.433 1.00 96.81 85 SER A C 1
ATOM 671 O O . SER A 1 85 ? 6.634 -1.160 2.910 1.00 96.81 85 SER A O 1
ATOM 673 N N . ILE A 1 86 ? 7.969 -1.496 1.123 1.00 97.50 86 ILE A N 1
ATOM 674 C CA . ILE A 1 86 ? 7.076 -0.891 0.136 1.00 97.50 86 ILE A CA 1
ATOM 675 C C . ILE A 1 86 ? 6.968 -1.725 -1.135 1.00 97.50 86 ILE A C 1
ATOM 677 O O . ILE A 1 86 ? 7.934 -2.368 -1.548 1.00 97.50 86 ILE A O 1
ATOM 681 N N . ILE A 1 87 ? 5.805 -1.650 -1.779 1.00 97.31 87 ILE A N 1
ATOM 682 C CA . ILE A 1 87 ? 5.463 -2.356 -3.016 1.00 97.31 87 ILE A CA 1
ATOM 683 C C . ILE A 1 87 ? 4.645 -1.457 -3.948 1.00 97.31 87 ILE A C 1
ATOM 685 O O . ILE A 1 87 ? 3.929 -0.567 -3.495 1.00 97.31 87 ILE A O 1
ATOM 689 N N . VAL A 1 88 ? 4.740 -1.684 -5.258 1.00 96.69 88 VAL A N 1
ATOM 690 C CA . VAL A 1 88 ? 3.803 -1.120 -6.239 1.00 96.69 88 VAL A CA 1
ATOM 691 C C . VAL A 1 88 ? 2.600 -2.066 -6.397 1.00 96.69 88 VAL A C 1
ATOM 693 O O . VAL A 1 88 ? 2.805 -3.213 -6.795 1.00 96.69 88 VAL A O 1
ATOM 696 N N . PRO A 1 89 ? 1.356 -1.614 -6.155 1.00 94.50 89 PRO A N 1
ATOM 697 C CA . PRO A 1 89 ? 0.143 -2.434 -6.180 1.00 94.50 89 PRO A CA 1
ATOM 698 C C . PRO A 1 89 ? -0.396 -2.663 -7.600 1.00 94.50 89 PRO A C 1
ATOM 700 O O . PRO A 1 89 ? -1.582 -2.485 -7.894 1.00 94.50 89 PRO A O 1
ATOM 703 N N . ALA A 1 90 ? 0.499 -3.010 -8.519 1.00 92.00 90 ALA A N 1
ATOM 704 C CA . ALA A 1 90 ? 0.181 -3.162 -9.924 1.00 92.00 90 ALA A CA 1
ATOM 705 C C . ALA A 1 90 ? 1.003 -4.265 -10.580 1.00 92.00 90 ALA A C 1
ATOM 707 O O . ALA A 1 90 ? 2.095 -4.618 -10.135 1.00 92.00 90 ALA A O 1
ATOM 708 N N . ILE A 1 91 ? 0.470 -4.782 -11.685 1.00 89.88 91 ILE A N 1
ATOM 709 C CA . ILE A 1 91 ? 1.170 -5.767 -12.501 1.00 89.88 91 ILE A CA 1
ATOM 710 C C . ILE A 1 91 ? 2.347 -5.090 -13.209 1.00 89.88 91 ILE A C 1
ATOM 712 O O . ILE A 1 91 ? 2.173 -4.149 -13.989 1.00 89.88 91 ILE A O 1
ATOM 716 N N . MET A 1 92 ? 3.551 -5.613 -12.989 1.00 92.88 92 MET A N 1
ATOM 717 C CA . MET A 1 92 ? 4.743 -5.179 -13.711 1.00 92.88 92 MET A CA 1
ATOM 718 C C . MET A 1 92 ? 4.862 -5.943 -15.038 1.00 92.88 92 MET A C 1
ATOM 720 O O . MET A 1 92 ? 4.759 -7.171 -15.079 1.00 92.88 92 MET A O 1
ATOM 724 N N . THR A 1 93 ? 5.074 -5.220 -16.141 1.00 92.56 93 THR A N 1
ATOM 725 C CA . THR A 1 93 ? 5.126 -5.785 -17.508 1.00 92.56 93 THR A CA 1
ATOM 726 C C . THR A 1 93 ? 6.544 -6.006 -18.025 1.00 92.56 93 THR A C 1
ATOM 728 O O . THR A 1 93 ? 6.737 -6.745 -18.993 1.00 92.56 93 THR A O 1
ATOM 731 N N . LYS A 1 94 ? 7.525 -5.333 -17.411 1.00 94.06 94 LYS A N 1
ATOM 732 C CA . LYS A 1 94 ? 8.963 -5.417 -17.697 1.00 94.06 94 LYS A CA 1
ATOM 733 C C . LYS A 1 94 ? 9.748 -5.091 -16.424 1.00 94.06 94 LYS A C 1
ATOM 735 O O . LYS A 1 94 ? 9.255 -4.371 -15.556 1.00 94.06 94 LYS A O 1
ATOM 740 N N . ARG A 1 95 ? 11.006 -5.534 -16.345 1.00 95.38 95 ARG A N 1
ATOM 741 C CA . ARG A 1 95 ? 11.910 -5.165 -15.237 1.00 95.38 95 ARG A CA 1
ATOM 742 C C . ARG A 1 95 ? 12.200 -3.675 -15.169 1.00 95.38 95 ARG A C 1
ATOM 744 O O . ARG A 1 95 ? 12.336 -3.137 -14.085 1.00 95.38 95 ARG A O 1
ATOM 751 N N . GLU A 1 96 ? 12.270 -3.013 -16.313 1.00 97.19 96 GLU A N 1
ATOM 752 C CA . GLU A 1 96 ? 12.513 -1.579 -16.377 1.00 97.19 96 GLU A CA 1
ATOM 753 C C . GLU A 1 96 ? 11.646 -0.944 -17.460 1.00 97.19 96 GLU A C 1
ATOM 755 O O . GLU A 1 96 ? 11.227 -1.609 -18.413 1.00 97.19 96 GLU A O 1
ATOM 760 N N . GLY A 1 97 ? 11.376 0.346 -17.305 1.00 96.25 97 GLY A N 1
ATOM 761 C CA . GLY A 1 97 ? 10.773 1.193 -18.330 1.00 96.25 97 GLY A CA 1
ATOM 762 C C . GLY A 1 97 ? 11.454 2.554 -18.363 1.00 96.25 97 GLY A C 1
ATOM 763 O O . GLY A 1 97 ? 12.233 2.882 -17.468 1.00 96.25 97 GLY A O 1
ATOM 764 N N . LEU A 1 98 ? 11.191 3.336 -19.401 1.00 96.31 98 LEU A N 1
ATOM 765 C CA . LEU A 1 98 ? 11.767 4.657 -19.592 1.00 96.31 98 LEU A CA 1
ATOM 766 C C . LEU A 1 98 ? 11.270 5.631 -18.522 1.00 96.31 98 LEU A C 1
ATOM 768 O O . LEU A 1 98 ? 10.088 5.684 -18.164 1.00 96.31 98 LEU A O 1
ATOM 772 N N . LEU A 1 99 ? 12.201 6.433 -18.015 1.00 92.19 99 LEU A N 1
ATOM 773 C CA . LEU A 1 99 ? 11.900 7.536 -17.114 1.00 92.19 99 LEU A CA 1
ATOM 774 C C . LEU A 1 99 ? 11.135 8.639 -17.859 1.00 92.19 99 LEU A C 1
ATOM 776 O O . LEU A 1 99 ? 11.293 8.828 -19.065 1.00 92.19 99 LEU A O 1
ATOM 780 N N . LYS A 1 100 ? 10.308 9.401 -17.131 1.00 87.12 100 LYS A N 1
ATOM 781 C CA . LYS A 1 100 ? 9.460 10.462 -17.714 1.00 87.12 100 LYS A CA 1
ATOM 782 C C . LYS A 1 100 ? 10.257 11.549 -18.444 1.00 87.12 100 LYS A C 1
ATOM 784 O O . LYS A 1 100 ? 9.719 12.182 -19.344 1.00 87.12 100 LYS A O 1
ATOM 789 N N . ASP A 1 101 ? 11.500 11.780 -18.037 1.00 90.31 101 ASP A N 1
ATOM 790 C CA . ASP A 1 101 ? 12.409 12.768 -18.621 1.00 90.31 101 ASP A CA 1
ATOM 791 C C . ASP A 1 101 ? 13.275 12.201 -19.762 1.00 90.31 101 ASP A C 1
ATOM 793 O O . ASP A 1 101 ? 14.075 12.930 -20.343 1.00 90.31 101 ASP A O 1
ATOM 797 N N . GLY A 1 102 ? 13.135 10.909 -20.083 1.00 89.62 102 GLY A N 1
ATOM 798 C CA . GLY A 1 102 ? 13.936 10.225 -21.096 1.00 89.62 102 GLY A CA 1
ATOM 799 C C . GLY A 1 102 ? 15.403 10.007 -20.711 1.00 89.62 102 GLY A C 1
ATOM 800 O O . GLY A 1 102 ? 16.180 9.559 -21.551 1.00 89.62 102 GLY A O 1
ATOM 801 N N . SER A 1 103 ? 15.799 10.293 -19.466 1.00 90.62 103 SER A N 1
ATOM 802 C CA . SER A 1 103 ? 17.199 10.218 -19.016 1.00 90.62 103 SER A CA 1
ATOM 803 C C . SER A 1 103 ? 17.748 8.791 -18.892 1.00 90.62 103 SER A C 1
ATOM 805 O O . SER A 1 103 ? 18.955 8.605 -18.737 1.00 90.62 103 SER A O 1
ATOM 807 N N . GLY A 1 104 ? 16.883 7.779 -18.974 1.00 93.12 104 GLY A N 1
ATOM 808 C CA . GLY A 1 104 ? 17.261 6.375 -18.885 1.00 93.12 104 GLY A CA 1
ATOM 809 C C . GLY A 1 104 ? 16.070 5.465 -18.614 1.00 93.12 104 GLY A C 1
ATOM 810 O O . GLY A 1 104 ? 14.918 5.827 -18.873 1.00 93.12 104 GLY A O 1
ATOM 811 N N . SER A 1 105 ? 16.364 4.283 -18.078 1.00 95.12 105 SER A N 1
ATOM 812 C CA . SER A 1 105 ? 15.387 3.300 -17.623 1.00 95.12 105 SER A CA 1
ATOM 813 C C . SER A 1 105 ? 15.404 3.170 -16.099 1.00 95.12 105 SER A C 1
ATOM 815 O O . SER A 1 105 ? 16.400 3.457 -15.436 1.00 95.12 105 SER A O 1
ATOM 817 N N . GLY A 1 106 ? 14.274 2.771 -15.526 1.00 95.94 106 GLY A N 1
ATOM 818 C CA . GLY A 1 106 ? 14.150 2.532 -14.098 1.00 95.94 106 GLY A CA 1
ATOM 819 C C . GLY A 1 106 ? 13.180 1.398 -13.786 1.00 95.94 106 GLY A C 1
ATOM 820 O O . GLY A 1 106 ? 12.304 1.085 -14.596 1.00 95.94 106 GLY A O 1
ATOM 821 N N . PRO A 1 107 ? 13.290 0.796 -12.593 1.00 96.31 107 PRO A N 1
ATOM 822 C CA . PRO A 1 107 ? 12.479 -0.354 -12.214 1.00 96.31 107 PRO A CA 1
ATOM 823 C C . PRO A 1 107 ? 11.015 0.008 -11.958 1.00 96.31 107 PRO A C 1
ATOM 825 O O . PRO A 1 107 ? 10.139 -0.844 -12.083 1.00 96.31 107 PRO A O 1
ATOM 828 N N . ARG A 1 108 ? 10.731 1.272 -11.636 1.00 95.06 108 ARG A N 1
ATOM 829 C CA . ARG A 1 108 ? 9.403 1.768 -11.266 1.00 95.06 108 ARG A CA 1
ATOM 830 C C . ARG A 1 108 ? 8.981 2.918 -12.173 1.00 95.06 108 ARG A C 1
ATOM 832 O O . ARG A 1 108 ? 9.261 4.082 -11.886 1.00 95.06 108 ARG A O 1
ATOM 839 N N . THR A 1 109 ? 8.280 2.610 -13.258 1.00 96.31 109 THR A N 1
ATOM 840 C CA . THR A 1 109 ? 7.798 3.608 -14.224 1.00 96.31 109 THR A CA 1
ATOM 841 C C . THR A 1 109 ? 6.380 3.298 -14.684 1.00 96.31 109 THR A C 1
ATOM 843 O O . THR A 1 109 ? 5.932 2.158 -14.646 1.00 96.31 109 THR A O 1
ATOM 846 N N . ASN A 1 110 ? 5.662 4.302 -15.183 1.00 94.81 110 ASN A N 1
ATOM 847 C CA . ASN A 1 110 ? 4.353 4.061 -15.791 1.00 94.81 110 ASN A CA 1
ATOM 848 C C . ASN A 1 110 ? 4.447 3.220 -17.080 1.00 94.81 110 ASN A C 1
ATOM 850 O O . ASN A 1 110 ? 3.440 2.640 -17.475 1.00 94.81 110 ASN A O 1
ATOM 854 N N . GLU A 1 111 ? 5.610 3.163 -17.741 1.00 95.12 111 GLU A N 1
ATOM 855 C CA . GLU A 1 111 ? 5.797 2.369 -18.962 1.00 95.12 111 GLU A CA 1
ATOM 856 C C . GLU A 1 111 ? 5.867 0.865 -18.664 1.00 95.12 111 GLU A C 1
ATOM 858 O O . GLU A 1 111 ? 5.298 0.064 -19.401 1.00 95.12 111 GLU A O 1
ATOM 863 N N . ASN A 1 112 ? 6.525 0.474 -17.568 1.00 94.75 112 ASN A N 1
ATOM 864 C CA . ASN A 1 112 ? 6.633 -0.931 -17.167 1.00 94.75 112 ASN A CA 1
ATOM 865 C C . ASN A 1 112 ? 5.568 -1.382 -16.155 1.00 94.75 112 ASN A C 1
ATOM 867 O O . ASN A 1 112 ? 5.693 -2.468 -15.594 1.00 94.75 112 ASN A O 1
ATOM 871 N N . THR A 1 113 ? 4.527 -0.572 -15.941 1.00 93.69 113 THR A N 1
ATOM 872 C CA . THR A 1 113 ? 3.435 -0.855 -14.999 1.00 93.69 113 THR A CA 1
ATOM 873 C C . THR A 1 113 ? 2.095 -0.873 -15.732 1.00 93.69 113 THR A C 1
ATOM 875 O O . THR A 1 113 ? 1.684 0.140 -16.315 1.00 93.69 113 THR A O 1
ATOM 878 N N . ALA A 1 114 ? 1.419 -2.022 -15.703 1.00 90.44 114 ALA A N 1
ATOM 879 C CA . ALA A 1 114 ? 0.065 -2.201 -16.219 1.00 90.44 114 ALA A CA 1
ATOM 880 C C . ALA A 1 114 ? -0.980 -1.582 -15.273 1.00 90.44 114 ALA A C 1
ATOM 882 O O . ALA A 1 114 ? -0.658 -0.783 -14.392 1.00 90.44 114 ALA A O 1
ATOM 883 N N . GLU A 1 115 ? -2.251 -1.908 -15.493 1.00 87.50 115 GLU A N 1
ATOM 884 C CA . GLU A 1 115 ? -3.334 -1.482 -14.615 1.00 87.50 115 GLU A CA 1
ATOM 885 C C . GLU A 1 115 ? -3.132 -2.041 -13.193 1.00 87.50 115 GLU A C 1
ATOM 887 O O . GLU A 1 115 ? -2.717 -3.197 -13.041 1.00 87.50 115 GLU A O 1
ATOM 892 N N . PRO A 1 116 ? -3.353 -1.225 -12.148 1.00 90.06 116 PRO A N 1
ATOM 893 C CA . PRO A 1 116 ? -3.243 -1.700 -10.781 1.00 90.06 116 PRO A CA 1
ATOM 894 C C . PRO A 1 116 ? -4.312 -2.748 -10.458 1.00 90.06 116 PRO A C 1
ATOM 896 O O . PRO A 1 116 ? -5.443 -2.674 -10.943 1.00 90.06 116 PRO A O 1
ATOM 899 N N . TYR A 1 117 ? -3.966 -3.702 -9.593 1.00 89.31 117 TYR A N 1
ATOM 900 C CA . TYR A 1 117 ? -4.953 -4.608 -8.995 1.00 89.31 117 TYR A CA 1
ATOM 901 C C . TYR A 1 117 ? -5.622 -3.965 -7.770 1.00 89.31 117 TYR A C 1
ATOM 903 O O . TYR A 1 117 ? -6.758 -4.301 -7.447 1.00 89.31 117 TYR A O 1
ATOM 911 N N . ALA A 1 118 ? -4.964 -2.981 -7.141 1.00 91.94 118 ALA A N 1
ATOM 912 C CA . ALA A 1 118 ? -5.527 -2.204 -6.043 1.00 91.94 118 ALA A CA 1
ATOM 913 C C . ALA A 1 118 ? -5.383 -0.694 -6.261 1.00 91.94 118 ALA A C 1
ATOM 915 O O . ALA A 1 118 ? -4.329 -0.206 -6.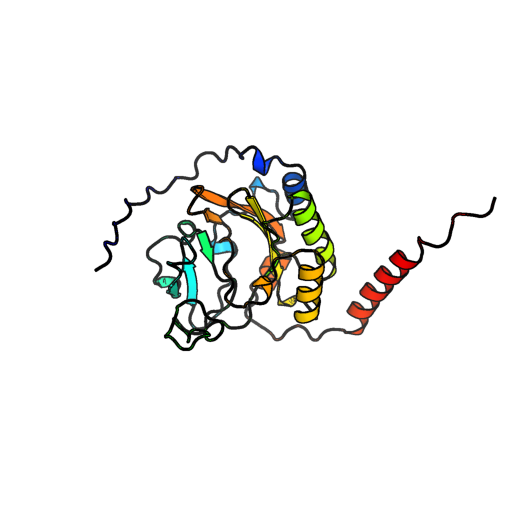668 1.00 91.94 118 ALA A O 1
ATOM 916 N N . VAL A 1 119 ? -6.421 0.062 -5.907 1.00 93.50 119 VAL A N 1
ATOM 917 C CA . VAL A 1 119 ? -6.298 1.501 -5.662 1.00 93.50 119 VAL A CA 1
ATOM 918 C C . VAL A 1 119 ? -6.047 1.699 -4.178 1.00 93.50 119 VAL A C 1
ATOM 920 O O . VAL A 1 119 ? -6.842 1.255 -3.352 1.00 93.50 119 VAL A O 1
ATOM 923 N N . VAL A 1 120 ? -4.964 2.393 -3.839 1.00 95.19 120 VAL A N 1
ATOM 924 C CA . VAL A 1 120 ? -4.615 2.670 -2.446 1.00 95.19 120 VAL A CA 1
ATOM 925 C C . VAL A 1 120 ? -4.910 4.128 -2.126 1.00 95.19 120 VAL A C 1
ATOM 927 O O . VAL A 1 120 ? -4.309 5.031 -2.705 1.00 95.19 120 VAL A O 1
ATOM 930 N N . VAL A 1 121 ? -5.844 4.365 -1.207 1.00 96.62 121 VAL A N 1
ATOM 931 C CA . VAL A 1 121 ? -6.170 5.704 -0.704 1.00 96.62 121 VAL A CA 1
ATOM 932 C C . VAL A 1 121 ? -5.367 5.956 0.565 1.00 96.62 121 VAL A C 1
ATOM 934 O O . VAL A 1 121 ? -5.457 5.199 1.529 1.00 96.62 121 VAL A O 1
ATOM 937 N N . SER A 1 122 ? -4.586 7.033 0.560 1.00 95.75 122 SER A N 1
ATOM 938 C CA . SER A 1 122 ? -3.747 7.454 1.682 1.00 95.75 122 SER A CA 1
ATOM 939 C C . SER A 1 122 ? -3.745 8.978 1.790 1.00 95.75 122 SER A C 1
ATOM 941 O O . SER A 1 122 ? -3.834 9.680 0.781 1.00 95.75 122 SER A O 1
ATOM 943 N N . ALA A 1 123 ? -3.658 9.492 3.016 1.00 95.50 123 ALA A N 1
ATOM 944 C CA . ALA A 1 123 ? -3.588 10.923 3.309 1.00 95.50 123 ALA A CA 1
ATOM 945 C C . ALA A 1 123 ? -2.617 11.177 4.480 1.00 95.50 123 ALA A C 1
ATOM 947 O O . ALA A 1 123 ? -3.033 11.611 5.558 1.00 95.50 123 ALA A O 1
ATOM 948 N N . PRO A 1 124 ? -1.311 10.899 4.295 1.00 93.44 124 PRO A N 1
ATOM 949 C CA . PRO A 1 124 ? -0.349 10.779 5.395 1.00 93.44 124 PRO A CA 1
ATOM 950 C C . PRO A 1 124 ? -0.117 12.084 6.168 1.00 93.44 124 PRO A C 1
ATOM 952 O O . PRO A 1 124 ? 0.372 12.062 7.292 1.00 93.44 124 PRO A O 1
ATOM 955 N N . ASN A 1 125 ? -0.487 13.226 5.583 1.00 93.50 125 ASN A N 1
ATOM 956 C CA . ASN A 1 125 ? -0.330 14.550 6.189 1.00 93.50 125 ASN A CA 1
ATOM 957 C C . ASN A 1 125 ? -1.557 15.006 7.002 1.00 93.50 125 ASN A C 1
ATOM 959 O O . ASN A 1 125 ? -1.567 16.125 7.515 1.00 93.50 125 ASN A O 1
ATOM 963 N N . LEU A 1 126 ? -2.609 14.185 7.090 1.00 94.69 126 LEU A N 1
ATOM 964 C CA . LEU A 1 126 ? -3.831 14.495 7.836 1.00 94.69 126 LEU A CA 1
ATOM 965 C C . LEU A 1 126 ? -3.863 13.758 9.177 1.00 94.69 126 LEU A C 1
ATOM 967 O O . LEU A 1 126 ? -3.162 12.770 9.379 1.00 94.69 126 LEU A O 1
ATOM 971 N N . SER A 1 127 ? -4.705 14.218 10.105 1.00 94.75 127 SER A N 1
ATOM 972 C CA . SER A 1 127 ? -4.924 13.503 11.366 1.00 94.75 127 SER A CA 1
ATOM 973 C C . SER A 1 127 ? -5.555 12.131 11.124 1.00 94.75 127 SER A C 1
ATOM 975 O O . SER A 1 127 ? -6.318 11.947 10.175 1.00 94.75 127 SER A O 1
ATOM 977 N N . LEU A 1 128 ? -5.292 11.181 12.022 1.00 94.62 128 LEU A N 1
ATOM 978 C CA . LEU A 1 128 ? -5.811 9.817 11.912 1.00 94.62 128 LEU A CA 1
ATOM 979 C C . LEU A 1 128 ? -7.344 9.767 11.802 1.00 94.62 128 LEU A C 1
ATOM 981 O O . LEU A 1 128 ? -7.875 9.052 10.958 1.00 94.62 128 LEU A O 1
ATOM 985 N N . SER A 1 129 ? -8.058 10.586 12.582 1.00 95.38 129 SER A N 1
ATOM 986 C CA . SER A 1 129 ? -9.521 10.700 12.499 1.00 95.38 129 SER A CA 1
ATOM 987 C C . SER A 1 129 ? -9.998 11.168 11.120 1.00 95.38 129 SER A C 1
ATOM 989 O O . SER A 1 129 ? -11.009 10.678 10.622 1.00 95.38 129 SER A O 1
ATOM 991 N N . THR A 1 130 ? -9.267 12.087 10.479 1.00 95.50 130 THR A N 1
ATOM 992 C CA . THR A 1 130 ? -9.578 12.541 9.116 1.00 95.50 130 THR A CA 1
ATOM 993 C C . THR A 1 130 ? -9.272 11.452 8.095 1.00 95.50 130 THR A C 1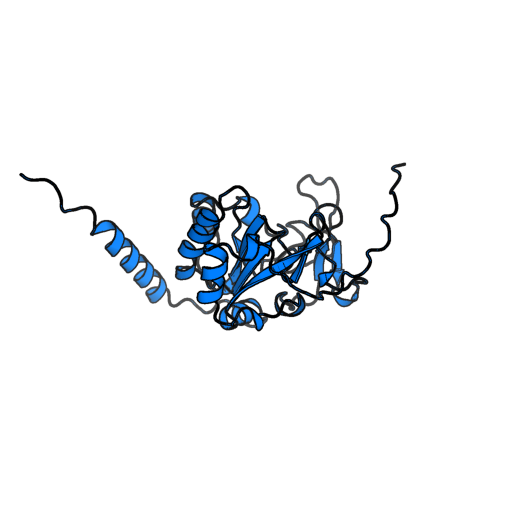
ATOM 995 O O . THR A 1 130 ? -10.107 11.192 7.237 1.00 95.50 130 THR A O 1
ATOM 998 N N . GLN A 1 131 ? -8.129 10.766 8.212 1.00 96.44 131 GLN A N 1
ATOM 999 C CA . GLN A 1 131 ? -7.791 9.630 7.347 1.00 96.44 131 GLN A CA 1
ATOM 1000 C C . GLN A 1 131 ? -8.877 8.543 7.411 1.00 96.44 131 GLN A C 1
ATOM 1002 O O . GLN A 1 131 ? -9.382 8.109 6.379 1.00 96.44 131 GLN A O 1
ATOM 1007 N N . PHE A 1 132 ? -9.305 8.168 8.619 1.00 95.88 132 PHE A N 1
ATOM 1008 C CA . PHE A 1 132 ? -10.399 7.222 8.841 1.00 95.88 132 PHE A CA 1
ATOM 1009 C C . PHE A 1 132 ? -11.724 7.698 8.224 1.00 95.88 132 PHE A C 1
ATOM 1011 O O . PHE A 1 132 ? -12.429 6.913 7.590 1.00 95.88 132 PHE A O 1
ATOM 1018 N N . GLY A 1 133 ? -12.051 8.987 8.367 1.00 95.31 133 GLY A N 1
ATOM 1019 C CA . GLY A 1 133 ? -13.233 9.590 7.746 1.00 95.31 133 GLY A CA 1
ATOM 1020 C C . GLY A 1 133 ? -13.222 9.474 6.221 1.00 95.31 133 GLY A C 1
ATOM 1021 O O . GLY A 1 133 ? -14.216 9.042 5.647 1.00 95.31 133 GLY A O 1
ATOM 1022 N N . ILE A 1 134 ? -12.084 9.773 5.583 1.00 94.88 134 ILE A N 1
ATOM 1023 C CA . ILE A 1 134 ? -11.906 9.625 4.130 1.00 94.88 134 ILE A CA 1
ATOM 1024 C C . ILE A 1 134 ? -12.181 8.180 3.711 1.00 94.88 134 ILE A C 1
ATOM 1026 O O . ILE A 1 134 ? -12.973 7.960 2.803 1.00 94.88 134 ILE A O 1
ATOM 1030 N N . ILE A 1 135 ? -11.589 7.192 4.391 1.00 94.94 135 ILE A N 1
ATOM 1031 C CA . ILE A 1 135 ? -11.802 5.766 4.081 1.00 94.94 135 ILE A CA 1
ATOM 1032 C C . ILE A 1 135 ? -13.295 5.410 4.149 1.00 94.94 135 ILE A C 1
ATOM 1034 O O . ILE A 1 135 ? -13.811 4.736 3.255 1.00 94.94 135 ILE A O 1
ATOM 1038 N N . GLY A 1 136 ? -13.997 5.902 5.175 1.00 94.12 136 GLY A N 1
ATOM 1039 C CA . GLY A 1 136 ? -15.428 5.672 5.372 1.00 94.12 136 GLY A CA 1
ATOM 1040 C C . GLY A 1 136 ? -16.311 6.161 4.219 1.00 94.12 136 GLY A C 1
ATOM 1041 O O . GLY A 1 136 ? -17.286 5.486 3.883 1.00 94.12 136 GLY A O 1
ATOM 1042 N N . GLU A 1 137 ? -15.962 7.278 3.573 1.00 93.44 137 GLU A N 1
ATOM 1043 C CA . GLU A 1 137 ? -16.722 7.818 2.433 1.00 93.44 137 GLU A CA 1
ATOM 1044 C C . GLU A 1 137 ? -16.707 6.872 1.215 1.00 93.44 137 GLU A C 1
ATOM 1046 O O . GLU A 1 137 ? -17.693 6.788 0.478 1.00 93.44 137 GLU A O 1
ATOM 1051 N N . PHE A 1 138 ? -15.639 6.085 1.034 1.00 91.19 138 PHE A N 1
ATOM 1052 C CA . PHE A 1 138 ? -15.466 5.212 -0.137 1.00 91.19 138 PHE A CA 1
ATOM 1053 C C . PHE A 1 138 ? -16.019 3.790 0.030 1.00 91.19 138 PHE A C 1
ATOM 1055 O O . PHE A 1 138 ? -16.194 3.088 -0.967 1.00 91.19 138 PHE A O 1
ATOM 1062 N N . LEU A 1 139 ? -16.405 3.370 1.242 1.00 88.31 139 LEU A N 1
ATOM 1063 C CA . LEU A 1 139 ? -16.989 2.037 1.493 1.00 88.31 139 LEU A CA 1
ATOM 1064 C C . LEU A 1 139 ? -18.286 1.771 0.701 1.00 88.31 139 LEU A C 1
ATOM 1066 O O . LEU A 1 139 ? -18.718 0.629 0.543 1.00 88.31 139 LEU A O 1
ATOM 1070 N N . GLY A 1 140 ? -18.959 2.826 0.230 1.00 84.31 140 GLY A N 1
ATOM 1071 C CA . GLY A 1 140 ? -20.185 2.719 -0.560 1.00 84.31 140 GLY A CA 1
ATOM 1072 C C . GLY A 1 140 ? -19.972 2.574 -2.070 1.00 84.31 140 GLY A C 1
ATOM 1073 O O . GLY A 1 140 ? -20.893 2.082 -2.744 1.00 84.31 140 GLY A O 1
ATOM 1074 N N . SER A 1 141 ? -18.814 3.021 -2.569 1.00 88.06 141 SER A N 1
ATOM 1075 C CA . SER A 1 141 ? -18.471 3.173 -3.990 1.00 88.06 141 SER A CA 1
ATOM 1076 C C . SER A 1 141 ? -17.405 2.189 -4.475 1.00 88.06 141 SER A C 1
ATOM 1078 O O . SER A 1 141 ? -17.325 1.967 -5.682 1.00 88.06 141 SER A O 1
ATOM 1080 N N . ALA A 1 142 ? -16.646 1.574 -3.565 1.00 93.81 142 ALA A N 1
ATOM 1081 C CA . ALA A 1 142 ? -15.654 0.550 -3.869 1.00 93.81 142 ALA A CA 1
ATOM 1082 C C . ALA A 1 142 ? -15.553 -0.496 -2.743 1.00 93.81 142 ALA A C 1
ATOM 1084 O O . ALA A 1 142 ? -15.821 -0.208 -1.576 1.00 93.81 142 ALA A O 1
ATOM 1085 N N . SER A 1 143 ? -15.142 -1.712 -3.098 1.00 95.38 143 SER A N 1
ATOM 1086 C CA . SER A 1 143 ? -14.848 -2.805 -2.169 1.00 95.38 143 SER A CA 1
ATOM 1087 C C . SER A 1 143 ? -13.496 -2.553 -1.494 1.00 95.38 143 SER A C 1
ATOM 1089 O O . SER A 1 143 ? -12.454 -2.628 -2.150 1.00 95.38 143 SER A O 1
ATOM 1091 N N . LEU A 1 144 ? -13.500 -2.261 -0.191 1.00 97.06 144 LEU A N 1
ATOM 1092 C CA . LEU A 1 144 ? -12.285 -2.163 0.622 1.00 97.06 144 LEU A CA 1
ATOM 1093 C C . LEU A 1 144 ? -11.798 -3.571 0.983 1.00 97.06 144 LEU A C 1
ATOM 1095 O O . LEU A 1 144 ? -12.497 -4.283 1.692 1.00 97.06 144 LEU A O 1
ATOM 1099 N N . ALA A 1 145 ? -10.615 -3.968 0.510 1.00 96.88 145 ALA A N 1
ATOM 1100 C CA . ALA A 1 145 ? -10.043 -5.286 0.781 1.00 96.88 145 ALA A CA 1
ATOM 1101 C C . ALA A 1 145 ? -9.347 -5.337 2.142 1.00 96.88 145 ALA A C 1
ATOM 1103 O O . ALA A 1 145 ? -9.591 -6.241 2.935 1.00 96.88 145 ALA A O 1
ATOM 1104 N N . PHE A 1 146 ? -8.486 -4.362 2.427 1.00 98.00 146 PHE A N 1
ATOM 1105 C CA . PHE A 1 146 ? -7.802 -4.262 3.712 1.00 98.00 146 PHE A CA 1
ATOM 1106 C C . PHE A 1 146 ? -7.308 -2.836 3.984 1.00 98.00 146 PHE A C 1
ATOM 1108 O O . PHE A 1 146 ? -7.265 -1.992 3.085 1.00 98.00 146 PHE A O 1
ATOM 1115 N N . VAL A 1 147 ? -6.925 -2.563 5.234 1.00 98.06 147 VAL A N 1
ATOM 1116 C CA . VAL A 1 147 ? -6.263 -1.309 5.630 1.00 98.06 147 VAL A CA 1
ATOM 1117 C C . VAL A 1 147 ? -4.945 -1.623 6.319 1.00 98.06 147 VAL A C 1
ATOM 1119 O O . VAL A 1 147 ? -4.896 -2.450 7.230 1.00 98.06 147 VAL A O 1
ATOM 1122 N N . VAL A 1 148 ? -3.887 -0.934 5.899 1.00 97.44 148 VAL A N 1
ATOM 1123 C CA . VAL A 1 148 ? -2.550 -1.032 6.483 1.00 97.44 148 VAL A CA 1
ATOM 1124 C C . VAL A 1 148 ? -2.301 0.173 7.384 1.00 97.44 148 VAL A C 1
ATOM 1126 O O . VAL A 1 148 ? -2.472 1.317 6.966 1.00 97.44 148 VAL A O 1
ATOM 1129 N N . TRP A 1 149 ? -1.861 -0.078 8.614 1.00 96.25 149 TRP A N 1
ATOM 1130 C CA . TRP A 1 149 ? -1.264 0.920 9.492 1.00 96.25 149 TRP A CA 1
ATOM 1131 C C . TRP A 1 149 ? 0.230 1.033 9.173 1.00 96.25 149 TRP A C 1
ATOM 1133 O O . TRP A 1 149 ? 1.054 0.239 9.631 1.00 96.25 149 TRP A O 1
ATOM 1143 N N . ALA A 1 150 ? 0.574 1.995 8.321 1.00 92.44 150 ALA A N 1
ATOM 1144 C CA . ALA A 1 150 ? 1.892 2.131 7.719 1.00 92.44 150 ALA A CA 1
ATOM 1145 C C . ALA A 1 150 ? 2.864 2.887 8.640 1.00 92.44 150 ALA A C 1
ATOM 1147 O O . ALA A 1 150 ? 2.683 4.072 8.949 1.00 92.44 150 ALA A O 1
ATOM 1148 N N . GLY A 1 151 ? 3.922 2.194 9.079 1.00 78.38 151 GLY A N 1
ATOM 1149 C CA . GLY A 1 151 ? 5.030 2.788 9.834 1.00 78.38 151 GLY A CA 1
ATOM 1150 C C . GLY A 1 151 ? 4.629 3.571 11.093 1.00 78.38 151 GLY A C 1
ATOM 1151 O O . GLY A 1 151 ? 5.335 4.507 11.454 1.00 78.38 151 GLY A O 1
ATOM 1152 N N . GLU A 1 152 ? 3.508 3.221 11.732 1.00 79.00 152 GLU A N 1
ATOM 1153 C CA . GLU A 1 152 ? 2.914 3.916 12.891 1.00 79.00 152 GLU A CA 1
ATOM 1154 C C . GLU A 1 152 ? 2.431 5.361 12.655 1.00 79.00 152 GLU A C 1
ATOM 1156 O O . GLU A 1 152 ? 2.268 6.117 13.613 1.00 79.00 152 GLU A O 1
ATOM 1161 N N . SER A 1 153 ? 2.190 5.767 11.405 1.00 84.44 153 SER A N 1
ATOM 1162 C CA . SER A 1 153 ? 1.906 7.180 11.094 1.00 84.44 153 SER A CA 1
ATOM 1163 C C . SER A 1 153 ? 0.620 7.430 10.316 1.00 84.44 153 SER A C 1
ATOM 1165 O O . SER A 1 153 ? -0.017 8.466 10.518 1.00 84.44 153 SER A O 1
ATOM 1167 N N . HIS A 1 154 ? 0.224 6.519 9.431 1.00 94.06 154 HIS A N 1
ATOM 1168 C CA . HIS A 1 154 ? -0.925 6.739 8.563 1.00 94.06 154 HIS A CA 1
ATOM 1169 C C . HIS A 1 154 ? -1.581 5.436 8.111 1.00 94.06 154 HIS A C 1
ATOM 1171 O O . HIS A 1 154 ? -0.993 4.357 8.174 1.00 94.06 154 HIS A O 1
ATOM 1177 N N . LEU A 1 155 ? -2.827 5.562 7.669 1.00 97.12 155 LEU A N 1
ATOM 1178 C CA . LEU A 1 155 ? -3.624 4.503 7.084 1.00 97.12 155 LEU A CA 1
ATOM 1179 C C . LEU A 1 155 ? -3.473 4.515 5.569 1.00 97.12 155 LEU A C 1
ATOM 1181 O O . LEU A 1 155 ? -3.580 5.559 4.923 1.00 97.12 155 LEU A O 1
ATOM 1185 N N . GLU A 1 156 ? -3.308 3.326 5.015 1.00 97.62 156 GLU A N 1
ATOM 1186 C CA . GLU A 1 156 ? -3.434 3.071 3.589 1.00 97.62 156 GLU A CA 1
ATOM 1187 C C . GLU A 1 156 ? -4.585 2.092 3.373 1.00 97.62 156 GLU A C 1
ATOM 1189 O O . GLU A 1 156 ? -4.534 0.949 3.829 1.00 97.62 156 GLU A O 1
ATOM 1194 N N . ALA A 1 157 ? -5.643 2.542 2.704 1.00 97.75 157 ALA A N 1
ATOM 1195 C CA . ALA A 1 157 ? -6.822 1.736 2.416 1.00 97.75 157 ALA A CA 1
ATOM 1196 C C . ALA A 1 157 ? -6.750 1.168 1.000 1.00 97.75 157 ALA A C 1
ATOM 1198 O O . ALA A 1 157 ? -6.686 1.922 0.030 1.00 97.75 157 ALA A O 1
ATOM 1199 N N . TRP A 1 158 ? -6.768 -0.158 0.893 1.00 97.81 158 TRP A N 1
ATOM 1200 C CA . TRP A 1 158 ? -6.579 -0.890 -0.353 1.00 97.81 158 TRP A CA 1
ATOM 1201 C C . TRP A 1 158 ? -7.927 -1.340 -0.908 1.00 97.81 158 TRP A C 1
ATOM 1203 O O . TRP A 1 158 ? -8.564 -2.247 -0.371 1.00 97.81 158 TRP A O 1
ATOM 1213 N N . PHE A 1 159 ? -8.368 -0.699 -1.986 1.00 96.25 159 PHE A N 1
ATOM 1214 C CA . PHE A 1 159 ? -9.624 -0.993 -2.668 1.00 96.25 159 PHE A CA 1
ATOM 1215 C C . PHE A 1 159 ? -9.388 -1.855 -3.908 1.00 96.25 159 PHE A C 1
ATOM 1217 O O . PHE A 1 159 ? -8.455 -1.610 -4.674 1.00 96.25 159 PHE A O 1
ATOM 1224 N N . SER A 1 160 ? -10.277 -2.819 -4.151 1.00 93.50 160 SER A N 1
ATOM 1225 C CA . SER A 1 160 ? -10.265 -3.615 -5.384 1.00 93.50 160 SER A CA 1
ATOM 1226 C C . SER A 1 160 ? -10.580 -2.729 -6.590 1.00 93.50 160 SER A C 1
ATOM 1228 O O . SER A 1 160 ? -11.656 -2.122 -6.650 1.00 93.50 160 SER A O 1
ATOM 1230 N N . THR A 1 161 ? -9.695 -2.691 -7.591 1.00 91.19 161 THR A N 1
ATOM 1231 C CA . THR A 1 161 ? -9.930 -1.908 -8.821 1.00 91.19 161 THR A CA 1
ATOM 1232 C C . THR A 1 161 ? -11.142 -2.400 -9.606 1.00 91.19 161 THR A C 1
ATOM 1234 O O . THR A 1 161 ? -11.829 -1.601 -10.236 1.00 91.19 161 THR A O 1
ATOM 1237 N N . ARG A 1 162 ? -11.480 -3.691 -9.494 1.00 89.19 162 ARG A N 1
ATOM 1238 C CA . ARG A 1 162 ? -12.650 -4.309 -10.145 1.00 89.19 162 ARG A CA 1
ATOM 1239 C C . ARG A 1 162 ? -13.989 -3.762 -9.644 1.00 89.19 162 ARG A C 1
ATOM 1241 O O . ARG A 1 162 ? -14.965 -3.775 -10.392 1.00 89.19 162 ARG A O 1
ATOM 1248 N N . SER A 1 163 ? -14.025 -3.259 -8.414 1.00 91.19 163 SER A N 1
ATOM 1249 C CA . SER A 1 163 ? -15.232 -2.690 -7.807 1.00 91.19 163 SER A CA 1
ATOM 1250 C C . SER A 1 163 ? -15.473 -1.223 -8.190 1.00 91.19 163 SER A C 1
ATOM 1252 O O . SER A 1 163 ? -16.559 -0.690 -7.960 1.00 91.19 163 SER A O 1
ATOM 1254 N N . ILE A 1 164 ? -14.475 -0.567 -8.795 1.00 90.94 164 ILE A N 1
ATOM 1255 C CA . ILE A 1 164 ? -14.495 0.861 -9.110 1.00 90.94 164 ILE A CA 1
ATOM 1256 C C . ILE A 1 164 ? -15.020 1.061 -10.536 1.00 90.94 164 ILE A C 1
ATOM 1258 O O . ILE A 1 164 ? -14.331 0.805 -11.518 1.00 90.94 164 ILE A O 1
ATOM 1262 N N . LEU A 1 165 ? -16.249 1.566 -10.657 1.00 85.75 16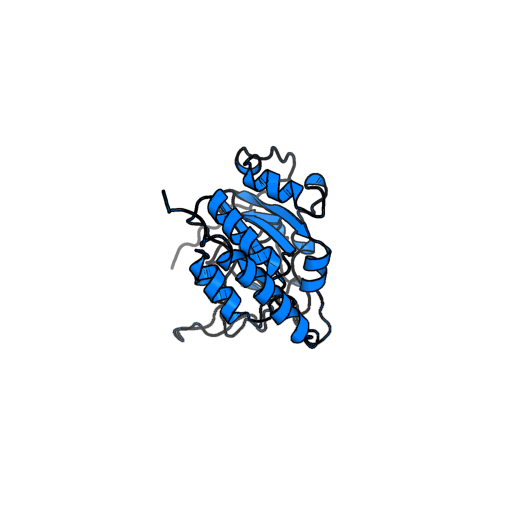5 LEU A N 1
ATOM 1263 C CA . LEU A 1 165 ? -16.911 1.767 -11.957 1.00 85.75 165 LEU A CA 1
ATOM 1264 C C . LEU A 1 165 ? -16.400 2.990 -12.741 1.00 85.75 165 LEU A C 1
ATOM 1266 O O . LEU A 1 165 ? -16.586 3.065 -13.952 1.00 85.75 165 LEU A O 1
ATOM 1270 N N . GLY A 1 166 ? -15.780 3.948 -12.054 1.00 88.75 166 GLY A N 1
ATOM 1271 C CA . GLY A 1 166 ? -15.266 5.194 -12.622 1.00 88.75 166 GLY A CA 1
ATOM 1272 C C . GLY A 1 166 ? -13.963 5.574 -11.928 1.00 88.75 166 GLY A C 1
ATOM 1273 O O . GLY A 1 166 ? -14.002 6.315 -10.947 1.00 88.75 166 GLY A O 1
ATOM 1274 N N . PRO A 1 167 ? -12.808 5.025 -12.353 1.00 88.56 167 PRO A N 1
ATOM 1275 C CA . PRO A 1 167 ? -11.546 5.231 -11.646 1.00 88.56 167 PRO A CA 1
ATOM 1276 C C . PRO A 1 167 ? -11.128 6.701 -11.635 1.00 88.56 167 PRO A C 1
ATOM 1278 O O . PRO A 1 167 ? -10.610 7.180 -10.633 1.00 88.56 167 PRO A O 1
ATOM 1281 N N . HIS A 1 168 ? -11.405 7.447 -12.708 1.00 91.00 168 HIS A N 1
ATOM 1282 C CA . HIS A 1 168 ? -11.113 8.877 -12.752 1.00 91.00 168 HIS A CA 1
ATOM 1283 C C . HIS A 1 168 ? -11.939 9.646 -11.714 1.00 91.00 168 HIS A C 1
ATOM 1285 O O . HIS A 1 168 ? -11.379 10.400 -10.924 1.00 91.00 168 HIS A O 1
ATOM 1291 N N . GLU A 1 169 ? -13.254 9.428 -11.679 1.00 93.31 169 GLU A N 1
ATOM 1292 C CA . GLU A 1 169 ? -14.160 10.046 -10.710 1.00 93.31 169 GLU A CA 1
ATOM 1293 C C . GLU A 1 169 ? -13.786 9.666 -9.278 1.00 93.31 169 GLU A C 1
ATOM 1295 O O . GLU A 1 169 ? -13.733 10.541 -8.419 1.00 93.31 169 GLU A O 1
ATOM 1300 N N . PHE A 1 170 ? -13.454 8.393 -9.046 1.00 94.06 170 PHE A N 1
ATOM 1301 C CA . PHE A 1 170 ? -12.979 7.906 -7.756 1.00 94.06 170 PHE A CA 1
ATOM 1302 C C . PHE A 1 170 ? -11.723 8.660 -7.305 1.00 94.06 170 PHE A C 1
ATOM 1304 O O . PHE A 1 170 ? -11.666 9.136 -6.174 1.00 94.06 170 PHE A O 1
ATOM 1311 N N . PHE A 1 171 ? -10.726 8.822 -8.185 1.00 94.50 171 PHE A N 1
ATOM 1312 C CA . PHE A 1 171 ? -9.504 9.552 -7.846 1.00 94.50 171 PHE A CA 1
ATOM 1313 C C . PHE A 1 171 ? -9.751 11.041 -7.601 1.00 94.50 171 PHE A C 1
ATOM 1315 O O . PHE A 1 171 ? -9.181 11.595 -6.664 1.00 94.50 171 PHE A O 1
ATOM 1322 N N . GLU A 1 172 ? -10.560 11.708 -8.429 1.00 95.56 172 GLU A N 1
ATOM 1323 C CA . GLU A 1 172 ? -10.880 13.126 -8.212 1.00 95.56 172 GLU A CA 1
ATOM 1324 C C . GLU A 1 172 ? -11.634 13.335 -6.899 1.00 95.56 172 GLU A C 1
ATOM 1326 O O . GLU A 1 172 ? -11.328 14.268 -6.158 1.00 95.56 172 GLU A O 1
ATOM 1331 N N . GLU A 1 173 ? -12.581 12.451 -6.582 1.00 95.19 173 GLU A N 1
ATOM 1332 C CA . GLU A 1 173 ? -13.318 12.489 -5.325 1.00 95.19 173 GLU A CA 1
ATOM 1333 C C . GLU A 1 173 ? -12.379 12.250 -4.136 1.00 95.19 173 GLU A C 1
ATOM 1335 O O . GLU A 1 173 ? -12.345 13.067 -3.217 1.00 95.19 173 GLU A O 1
ATOM 1340 N N . ALA A 1 174 ? -11.537 11.213 -4.179 1.00 95.00 174 ALA A N 1
ATOM 1341 C CA . ALA A 1 174 ? -10.564 10.924 -3.123 1.00 95.00 174 ALA A CA 1
ATOM 1342 C C . ALA A 1 174 ? -9.623 12.105 -2.863 1.00 95.00 174 ALA A C 1
ATOM 1344 O O . ALA A 1 174 ? -9.420 12.494 -1.711 1.00 95.00 174 ALA A O 1
ATOM 1345 N N . ILE A 1 175 ? -9.096 12.728 -3.919 1.00 96.38 175 ILE A N 1
ATOM 1346 C CA . ILE A 1 175 ? -8.228 13.908 -3.802 1.00 96.38 175 ILE A CA 1
ATOM 1347 C C . ILE A 1 175 ? -8.999 15.107 -3.245 1.00 96.38 175 ILE A C 1
ATOM 1349 O O . ILE A 1 175 ? -8.473 15.822 -2.394 1.00 96.38 175 ILE A O 1
ATOM 1353 N N . ALA A 1 176 ? -10.249 15.321 -3.666 1.00 95.69 176 ALA A N 1
ATOM 1354 C CA . ALA A 1 176 ? -11.090 16.390 -3.126 1.00 95.69 176 ALA A CA 1
ATOM 1355 C C . ALA A 1 176 ? -11.370 16.214 -1.621 1.00 95.69 176 ALA A C 1
ATOM 1357 O O . ALA A 1 176 ? -11.486 17.207 -0.902 1.00 95.69 176 ALA A O 1
ATOM 1358 N N . PHE A 1 177 ? -11.417 14.969 -1.137 1.00 94.56 177 PHE A N 1
ATOM 1359 C CA . PHE A 1 177 ? -11.504 14.634 0.286 1.00 94.56 177 PHE A CA 1
ATOM 1360 C C . PHE A 1 177 ? -10.156 14.685 1.029 1.00 94.56 177 PHE A C 1
ATOM 1362 O O . PHE A 1 177 ? -10.133 14.547 2.250 1.00 94.56 177 PHE A O 1
ATOM 1369 N N . GLY A 1 178 ? -9.047 14.946 0.330 1.00 95.56 178 GLY A N 1
ATOM 1370 C CA . GLY A 1 178 ? -7.723 15.151 0.922 1.00 95.56 178 GLY A CA 1
ATOM 1371 C C . GLY A 1 178 ? -6.749 13.982 0.772 1.00 95.56 178 GLY A C 1
ATOM 1372 O O . GLY A 1 178 ? -5.694 14.005 1.408 1.00 95.56 178 GLY A O 1
ATOM 1373 N N . ALA A 1 179 ? -7.064 12.974 -0.048 1.00 95.94 179 ALA A N 1
ATOM 1374 C CA . ALA A 1 179 ? -6.097 11.941 -0.411 1.00 95.94 179 ALA A CA 1
ATOM 1375 C C . ALA A 1 179 ? -4.899 12.529 -1.180 1.00 95.94 179 ALA A C 1
ATOM 1377 O O . ALA A 1 179 ? -5.013 13.548 -1.867 1.00 95.94 179 ALA A O 1
ATOM 1378 N N . ASP A 1 180 ? -3.747 11.864 -1.088 1.00 95.44 180 ASP A N 1
ATOM 1379 C CA . ASP A 1 180 ? -2.549 12.234 -1.840 1.00 95.44 180 ASP A CA 1
ATOM 1380 C C . ASP A 1 180 ? -2.822 12.167 -3.361 1.00 95.44 180 ASP A C 1
ATOM 1382 O O . ASP A 1 180 ? -3.231 11.121 -3.865 1.00 95.44 180 ASP A O 1
ATOM 1386 N N . PRO A 1 181 ? -2.567 13.233 -4.146 1.00 96.31 181 PRO A N 1
ATOM 1387 C CA . PRO A 1 181 ? -2.700 13.194 -5.604 1.00 96.31 181 PRO A CA 1
ATOM 1388 C C . PRO A 1 181 ? -1.858 12.118 -6.303 1.00 96.31 181 PRO A C 1
ATOM 1390 O O . PRO A 1 181 ? -2.152 11.751 -7.447 1.00 96.31 181 PRO A O 1
ATOM 1393 N N . SER A 1 182 ? -0.817 11.604 -5.640 1.00 94.88 182 SER A N 1
ATOM 1394 C CA . SER A 1 182 ? 0.040 10.537 -6.156 1.00 94.88 182 SER A CA 1
ATOM 1395 C C . SER A 1 182 ? -0.715 9.236 -6.446 1.00 94.88 182 SER A C 1
ATOM 1397 O O . SER A 1 182 ? -0.250 8.474 -7.295 1.00 94.88 182 SER A O 1
ATOM 1399 N N . ILE A 1 183 ? -1.919 9.039 -5.882 1.00 93.69 183 ILE A N 1
ATOM 1400 C CA . ILE A 1 183 ? -2.785 7.870 -6.136 1.00 93.69 183 ILE A CA 1
ATOM 1401 C C . ILE A 1 183 ? -3.133 7.655 -7.614 1.00 93.69 183 ILE A C 1
ATOM 1403 O O . ILE A 1 183 ? -3.448 6.542 -8.025 1.00 93.69 183 ILE A O 1
ATOM 1407 N N . LYS A 1 184 ? -3.027 8.699 -8.447 1.00 94.31 184 LYS A N 1
ATOM 1408 C CA . LYS A 1 184 ? -3.216 8.608 -9.906 1.00 94.31 184 LYS A CA 1
ATOM 1409 C C . LYS A 1 184 ? -2.019 7.986 -10.640 1.00 94.31 184 LYS A C 1
ATOM 1411 O O . LYS A 1 184 ? -2.099 7.692 -11.834 1.00 94.31 184 LYS A O 1
ATOM 1416 N N . THR A 1 185 ? -0.875 7.830 -9.976 1.00 94.81 185 THR A N 1
ATOM 1417 C CA . THR A 1 185 ? 0.343 7.278 -10.579 1.00 94.81 185 THR A CA 1
ATOM 1418 C C . THR A 1 185 ? 0.345 5.760 -10.440 1.00 94.81 185 THR A C 1
ATOM 1420 O O . THR A 1 185 ? 0.500 5.241 -9.343 1.00 94.81 185 THR A O 1
ATOM 1423 N N . ARG A 1 186 ? 0.246 5.031 -11.561 1.00 93.62 186 ARG A N 1
ATOM 1424 C CA . ARG A 1 186 ? 0.204 3.553 -11.561 1.00 93.62 186 ARG A CA 1
ATOM 1425 C C . ARG A 1 186 ? 1.399 2.911 -10.860 1.00 93.62 186 ARG A C 1
ATOM 1427 O O . ARG A 1 186 ? 1.249 1.890 -10.208 1.00 93.62 186 ARG A O 1
ATOM 1434 N N . CYS A 1 187 ? 2.580 3.513 -10.993 1.00 95.50 187 CYS A N 1
ATOM 1435 C CA . CYS A 1 187 ? 3.797 3.040 -10.343 1.00 95.50 187 CYS A CA 1
ATOM 1436 C C . CYS A 1 187 ? 4.052 3.678 -8.962 1.00 95.50 187 CYS A C 1
ATOM 1438 O O . CYS A 1 187 ? 5.207 3.755 -8.530 1.00 95.50 187 CYS A O 1
ATOM 1440 N N . GLN A 1 188 ? 3.024 4.209 -8.293 1.00 96.50 188 GLN A N 1
ATOM 1441 C CA . GLN A 1 188 ? 3.147 4.733 -6.934 1.00 96.50 188 GLN A CA 1
ATOM 1442 C C . GLN A 1 188 ? 3.383 3.573 -5.955 1.00 96.50 188 GLN A C 1
ATOM 1444 O O . GLN A 1 188 ? 2.630 2.600 -5.980 1.00 96.50 188 GLN A O 1
ATOM 1449 N N . PRO A 1 189 ? 4.431 3.633 -5.120 1.00 97.00 189 PRO A N 1
ATOM 1450 C CA . PRO A 1 189 ? 4.643 2.637 -4.087 1.00 97.00 189 PRO A CA 1
ATOM 1451 C C . PRO A 1 189 ? 3.871 2.978 -2.811 1.00 97.00 189 PRO A C 1
ATOM 1453 O O . PRO A 1 189 ? 3.708 4.150 -2.467 1.00 97.00 189 PRO A O 1
ATOM 1456 N N . TYR A 1 190 ? 3.474 1.927 -2.106 1.00 97.12 190 TYR A N 1
ATOM 1457 C CA . TYR A 1 190 ? 2.712 1.951 -0.859 1.00 97.12 190 TYR A CA 1
ATOM 1458 C C . TYR A 1 190 ? 3.328 0.985 0.146 1.00 97.12 190 TYR A C 1
ATOM 1460 O O . TYR A 1 190 ? 4.196 0.186 -0.220 1.00 97.12 190 TYR A O 1
ATOM 1468 N N . ALA A 1 191 ? 2.908 1.059 1.404 1.00 97.12 191 ALA A N 1
ATOM 1469 C CA . ALA A 1 191 ? 3.356 0.145 2.438 1.00 97.12 191 ALA A CA 1
ATOM 1470 C C . ALA A 1 191 ? 3.054 -1.303 2.036 1.00 97.12 191 ALA A C 1
ATOM 1472 O O . ALA A 1 191 ? 1.925 -1.665 1.712 1.00 97.12 191 ALA A O 1
ATOM 1473 N N . LEU A 1 192 ? 4.081 -2.152 2.062 1.00 97.19 192 LEU A N 1
ATOM 1474 C CA . LEU A 1 192 ? 3.903 -3.583 1.871 1.00 97.19 192 LEU A CA 1
ATOM 1475 C C . LEU A 1 192 ? 3.110 -4.130 3.069 1.00 97.19 192 LEU A C 1
ATOM 1477 O O . LEU A 1 192 ? 3.626 -4.018 4.187 1.00 97.19 192 LEU A O 1
ATOM 1481 N N . PRO A 1 193 ? 1.914 -4.719 2.879 1.00 96.69 193 PRO A N 1
ATOM 1482 C CA . PRO A 1 193 ? 1.145 -5.306 3.975 1.00 96.69 193 PRO A CA 1
ATOM 1483 C C . PRO A 1 193 ? 1.973 -6.398 4.650 1.00 96.69 193 PRO A C 1
ATOM 1485 O O . PRO A 1 193 ? 2.497 -7.271 3.966 1.00 96.69 193 PRO A O 1
ATOM 1488 N N . GLY A 1 194 ? 2.159 -6.325 5.968 1.00 95.56 194 GLY A N 1
ATOM 1489 C CA . GLY A 1 194 ? 2.988 -7.280 6.706 1.00 95.56 194 GLY A CA 1
ATOM 1490 C C . GLY A 1 194 ? 4.504 -7.076 6.569 1.00 95.56 194 GLY A C 1
ATOM 1491 O O . GLY A 1 194 ? 5.271 -7.772 7.236 1.00 95.56 194 GLY A O 1
ATOM 1492 N N . GLY A 1 195 ? 4.948 -6.125 5.741 1.00 95.81 195 GLY A N 1
ATOM 1493 C CA . GLY A 1 195 ? 6.356 -5.757 5.567 1.00 95.81 195 GLY A CA 1
ATOM 1494 C C . GLY A 1 195 ? 6.924 -4.955 6.737 1.00 95.81 195 GLY A C 1
ATOM 1495 O O . GLY A 1 195 ? 6.177 -4.435 7.564 1.00 95.81 195 GLY A O 1
ATOM 1496 N N . ILE A 1 196 ? 8.249 -4.820 6.813 1.00 95.06 196 ILE A N 1
ATOM 1497 C CA . ILE A 1 196 ? 8.930 -4.033 7.850 1.00 95.06 196 ILE A CA 1
ATOM 1498 C C . ILE A 1 196 ? 9.309 -2.655 7.312 1.00 95.06 196 ILE A C 1
ATOM 1500 O O . ILE A 1 196 ? 10.122 -2.531 6.402 1.00 95.06 196 ILE A O 1
ATOM 1504 N N . HIS A 1 197 ? 8.784 -1.600 7.931 1.00 93.00 197 HIS A N 1
ATOM 1505 C CA . HIS A 1 197 ? 9.083 -0.219 7.584 1.00 93.00 197 HIS A CA 1
ATOM 1506 C C . HIS A 1 197 ? 10.553 0.135 7.867 1.00 93.00 197 HIS A C 1
ATOM 1508 O O . HIS A 1 197 ? 11.032 0.042 8.998 1.00 93.00 197 HIS A O 1
ATOM 1514 N N . TRP A 1 198 ? 11.280 0.619 6.858 1.00 92.62 198 TRP A N 1
ATOM 1515 C CA . TRP A 1 198 ? 12.738 0.777 6.932 1.00 92.62 198 TRP A CA 1
ATOM 1516 C C . TRP A 1 198 ? 13.250 1.752 8.003 1.00 92.62 198 TRP A C 1
ATOM 1518 O O . TRP A 1 198 ? 14.318 1.509 8.561 1.00 92.62 198 TRP A O 1
ATOM 1528 N N . GLN A 1 199 ? 12.532 2.846 8.293 1.00 90.31 199 GLN A N 1
ATOM 1529 C CA . GLN A 1 199 ? 12.980 3.834 9.295 1.00 90.31 199 GLN A CA 1
ATOM 1530 C C . GLN A 1 199 ? 12.664 3.378 10.716 1.00 90.31 199 GLN A C 1
ATOM 1532 O O . GLN A 1 199 ? 13.551 3.264 11.553 1.00 90.31 199 GLN A O 1
ATOM 1537 N N . THR A 1 200 ? 11.384 3.124 10.979 1.00 90.56 200 THR A N 1
ATOM 1538 C CA . THR A 1 200 ? 10.861 2.781 12.305 1.00 90.56 200 THR A CA 1
ATOM 1539 C C . THR A 1 200 ? 11.132 1.334 12.707 1.00 90.56 200 THR A C 1
ATOM 1541 O O . THR A 1 200 ? 11.037 1.016 13.887 1.00 90.56 200 THR A O 1
ATOM 1544 N N . ARG A 1 201 ? 11.464 0.453 11.749 1.00 91.19 201 ARG A N 1
ATOM 1545 C CA . ARG A 1 201 ? 11.613 -1.005 11.935 1.00 91.19 201 ARG A CA 1
ATOM 1546 C C . ARG A 1 201 ? 10.355 -1.687 12.473 1.00 91.19 201 ARG A C 1
ATOM 1548 O O . ARG A 1 201 ? 10.416 -2.797 12.990 1.00 91.19 201 ARG A O 1
ATOM 1555 N N . ARG A 1 202 ? 9.209 -1.021 12.342 1.00 91.44 202 ARG A N 1
ATOM 1556 C CA . ARG A 1 202 ? 7.897 -1.544 12.715 1.00 91.44 202 ARG A CA 1
ATOM 1557 C C . ARG A 1 202 ? 7.276 -2.269 11.539 1.00 91.44 202 ARG A C 1
ATOM 1559 O O . ARG A 1 202 ? 7.526 -1.913 10.390 1.00 91.44 202 ARG A O 1
ATOM 1566 N N . GLN A 1 203 ? 6.450 -3.259 11.835 1.00 93.62 203 GLN A N 1
ATOM 1567 C CA . GLN A 1 203 ? 5.652 -3.907 10.810 1.00 93.62 203 GLN A CA 1
ATOM 1568 C C . GLN A 1 203 ? 4.562 -2.954 10.306 1.00 93.62 203 GLN A C 1
ATOM 1570 O O . GLN A 1 203 ? 3.953 -2.223 11.084 1.00 93.62 203 GLN A O 1
ATOM 1575 N N . ASN A 1 204 ? 4.312 -2.984 9.005 1.00 95.50 204 ASN A N 1
ATOM 1576 C CA . ASN A 1 204 ? 3.132 -2.416 8.376 1.00 95.50 204 ASN A CA 1
ATOM 1577 C C . ASN A 1 204 ? 1.944 -3.341 8.676 1.00 95.50 204 ASN A C 1
ATOM 1579 O O . ASN A 1 204 ? 1.702 -4.314 7.960 1.00 95.50 204 ASN A O 1
ATOM 1583 N N . THR A 1 205 ? 1.254 -3.086 9.784 1.00 95.75 205 THR A N 1
ATOM 1584 C CA . THR A 1 205 ? 0.221 -3.981 10.320 1.00 95.75 205 THR A CA 1
ATOM 1585 C C . THR A 1 205 ? -1.078 -3.866 9.537 1.00 95.75 205 THR A C 1
ATOM 1587 O O . THR A 1 205 ? -1.562 -2.762 9.295 1.00 95.75 205 THR A O 1
ATOM 1590 N N . ILE A 1 206 ? -1.688 -4.996 9.195 1.00 97.06 206 ILE A N 1
ATOM 1591 C CA . ILE A 1 206 ? -3.042 -5.019 8.647 1.00 97.06 206 ILE A CA 1
ATOM 1592 C C . ILE A 1 206 ? -4.029 -4.887 9.809 1.00 97.06 206 ILE A C 1
ATOM 1594 O O . ILE A 1 206 ? -4.021 -5.707 10.726 1.00 97.06 206 ILE A O 1
ATOM 1598 N N . VAL A 1 207 ? -4.858 -3.843 9.772 1.00 96.19 207 VAL A N 1
ATOM 1599 C CA . VAL A 1 207 ? -5.810 -3.475 10.840 1.00 96.19 207 VAL A CA 1
ATOM 1600 C C . VAL A 1 207 ? -7.275 -3.579 10.404 1.00 96.19 207 VAL A C 1
ATOM 1602 O O . VAL A 1 207 ? -8.177 -3.270 11.166 1.00 96.19 207 VAL A O 1
ATOM 1605 N N . TYR A 1 208 ? -7.538 -3.993 9.172 1.00 97.50 208 TYR A N 1
ATOM 1606 C CA . TYR A 1 208 ? -8.875 -4.304 8.674 1.00 97.50 208 TYR A CA 1
ATOM 1607 C C . TYR A 1 208 ? -8.723 -5.303 7.537 1.00 97.50 208 TYR A C 1
ATOM 1609 O O . TYR A 1 208 ? -7.821 -5.130 6.715 1.00 97.50 208 TYR A O 1
ATOM 1617 N N . LEU A 1 209 ? -9.602 -6.301 7.469 1.00 97.88 209 LEU A N 1
ATOM 1618 C CA . LEU A 1 209 ? -9.624 -7.280 6.391 1.00 97.88 209 LEU A CA 1
ATOM 1619 C C . LEU A 1 209 ? -11.061 -7.657 6.008 1.00 97.88 209 LEU A C 1
ATOM 1621 O O . LEU A 1 209 ? -11.861 -8.075 6.845 1.00 97.88 209 LEU A O 1
ATOM 1625 N N . ASP A 1 210 ? -11.351 -7.568 4.713 1.00 97.25 210 ASP A N 1
ATOM 1626 C CA . ASP A 1 210 ? -12.496 -8.180 4.046 1.00 97.25 210 ASP A CA 1
ATOM 1627 C C . ASP A 1 210 ? -11.990 -9.263 3.069 1.00 97.25 210 ASP A C 1
ATOM 1629 O O . ASP A 1 210 ? -11.519 -8.939 1.973 1.00 97.25 210 ASP A O 1
ATOM 1633 N N . PRO A 1 211 ? -12.086 -10.557 3.434 1.00 96.06 211 PRO A N 1
ATOM 1634 C CA . PRO A 1 211 ? -11.612 -11.653 2.590 1.00 96.06 211 PRO A CA 1
ATOM 1635 C C . PRO A 1 211 ? -12.325 -11.751 1.238 1.00 96.06 211 PRO A C 1
ATOM 1637 O O . PRO A 1 211 ? -11.713 -12.178 0.261 1.00 96.06 211 PRO A O 1
ATOM 1640 N N . ASP A 1 212 ? -13.595 -11.343 1.152 1.00 95.00 212 ASP A N 1
ATOM 1641 C CA . ASP A 1 212 ? -14.356 -11.406 -0.099 1.00 95.00 212 ASP A CA 1
ATOM 1642 C C . ASP A 1 212 ? -13.834 -10.366 -1.095 1.00 95.00 212 ASP A C 1
ATOM 1644 O O . ASP A 1 212 ? -13.648 -10.662 -2.278 1.00 95.00 212 ASP A O 1
ATOM 1648 N N . ALA A 1 213 ? -13.568 -9.152 -0.606 1.00 93.75 213 ALA A N 1
ATOM 1649 C CA . ALA A 1 213 ? -12.992 -8.072 -1.400 1.00 93.75 213 ALA A CA 1
ATOM 1650 C C . ALA A 1 213 ? -11.518 -8.341 -1.752 1.00 93.75 213 ALA A C 1
ATOM 1652 O O . ALA A 1 213 ? -11.089 -8.036 -2.866 1.00 93.75 213 ALA A O 1
ATOM 1653 N N . LEU A 1 214 ? -10.754 -8.970 -0.850 1.00 93.75 214 LEU A N 1
ATOM 1654 C CA . LEU A 1 214 ? -9.401 -9.456 -1.139 1.00 93.75 214 LEU A CA 1
ATOM 1655 C C . LEU A 1 214 ? -9.416 -10.525 -2.245 1.00 93.75 214 LEU A C 1
ATOM 1657 O O . LEU A 1 214 ? -8.667 -10.426 -3.215 1.00 93.75 214 LEU A O 1
ATOM 1661 N N . ALA A 1 215 ? -10.321 -11.501 -2.159 1.00 91.69 215 ALA A N 1
ATOM 1662 C CA . ALA A 1 215 ? -10.486 -12.510 -3.199 1.00 91.69 215 ALA A CA 1
ATOM 1663 C C . ALA A 1 215 ? -10.938 -11.894 -4.531 1.00 91.69 215 ALA A C 1
ATOM 1665 O O . ALA A 1 215 ? -10.486 -12.329 -5.586 1.00 91.69 215 ALA A O 1
ATOM 1666 N N . GLU A 1 216 ? -11.814 -10.882 -4.512 1.00 89.31 216 GLU A N 1
ATOM 1667 C CA . GLU A 1 216 ? -12.184 -10.111 -5.705 1.00 89.31 216 GLU A CA 1
ATOM 1668 C C . GLU A 1 216 ? -10.949 -9.475 -6.356 1.00 89.31 216 GLU A C 1
ATOM 1670 O O . GLU A 1 216 ? -10.769 -9.620 -7.566 1.00 89.31 216 GLU A O 1
ATOM 1675 N N . MET A 1 217 ? -10.091 -8.836 -5.555 1.00 88.38 217 MET A N 1
ATOM 1676 C CA . MET A 1 217 ? -8.848 -8.200 -5.998 1.00 88.38 217 MET A CA 1
ATOM 1677 C C . MET A 1 217 ? -7.896 -9.190 -6.692 1.00 88.38 217 MET A C 1
ATOM 1679 O O . MET A 1 217 ? -7.237 -8.828 -7.663 1.00 88.38 217 MET A O 1
ATOM 1683 N N . HIS A 1 218 ? -7.854 -10.444 -6.227 1.00 84.50 218 HIS A N 1
ATOM 1684 C CA . HIS A 1 218 ? -6.929 -11.481 -6.706 1.00 84.50 218 HIS A CA 1
ATOM 1685 C C . HIS A 1 218 ? -7.386 -12.254 -7.948 1.00 84.50 218 HIS A C 1
ATOM 1687 O O . HIS A 1 218 ? -6.603 -13.023 -8.498 1.00 84.50 218 HIS A O 1
ATOM 1693 N N . ARG A 1 219 ? -8.635 -12.113 -8.404 1.00 77.31 219 ARG A N 1
ATOM 1694 C CA . ARG A 1 219 ? -9.126 -12.921 -9.537 1.00 77.31 219 ARG A CA 1
ATOM 1695 C C . ARG A 1 219 ? -8.298 -12.651 -10.799 1.00 77.31 219 ARG A C 1
ATOM 1697 O O . ARG A 1 219 ? -8.252 -11.515 -11.268 1.00 77.31 219 ARG A O 1
ATOM 1704 N N . GLU A 1 220 ? -7.709 -13.699 -11.376 1.00 63.19 220 GLU A N 1
ATOM 1705 C CA . GLU A 1 220 ? -6.999 -13.652 -12.668 1.00 63.19 220 GLU A CA 1
ATOM 1706 C C . GLU A 1 220 ? -7.983 -13.600 -13.847 1.00 63.19 220 GLU A C 1
ATOM 1708 O O . GLU A 1 220 ? -7.784 -12.874 -14.822 1.00 63.19 220 GLU A O 1
ATOM 1713 N N . ASP A 1 221 ? -9.103 -14.312 -13.725 1.00 58.62 221 ASP A N 1
ATOM 1714 C CA . ASP A 1 221 ? -10.013 -14.540 -14.835 1.00 58.62 221 ASP A CA 1
ATOM 1715 C C . ASP A 1 221 ? -11.152 -13.522 -14.920 1.00 58.62 221 ASP A C 1
ATOM 1717 O O . ASP A 1 221 ? -11.734 -13.064 -13.932 1.00 58.62 221 ASP A O 1
ATOM 1721 N N . SER A 1 222 ? -11.529 -13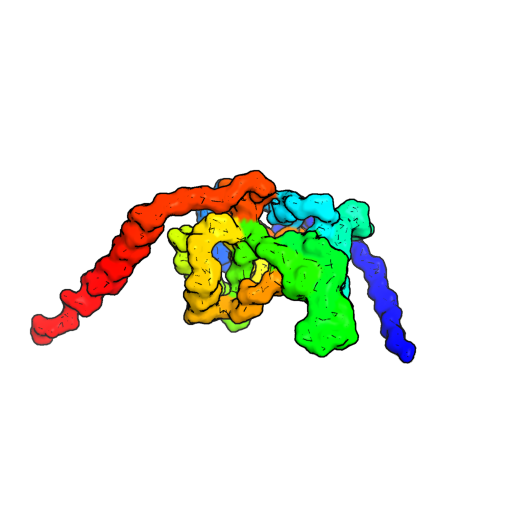.260 -16.168 1.00 40.41 222 SER A N 1
ATOM 1722 C CA . SER A 1 222 ? -12.705 -12.537 -16.651 1.00 40.41 222 SER A CA 1
ATOM 1723 C C . SER A 1 222 ? -12.697 -11.009 -16.506 1.00 40.41 222 SER A C 1
ATOM 1725 O O . SER A 1 222 ? -12.637 -10.428 -15.420 1.00 40.41 222 SER A O 1
ATOM 1727 N N . LYS A 1 223 ? -12.794 -10.391 -17.693 1.00 43.44 223 LYS A N 1
ATOM 1728 C CA . LYS A 1 223 ? -13.423 -9.106 -18.031 1.00 43.44 223 LYS A CA 1
ATOM 1729 C C . LYS A 1 223 ? -14.287 -8.567 -16.876 1.00 43.44 223 LYS A C 1
ATOM 1731 O O . LYS A 1 223 ? -15.078 -9.355 -16.351 1.00 43.44 223 LYS A O 1
ATOM 1736 N N . PRO A 1 224 ? -14.197 -7.270 -16.510 1.00 45.78 224 PRO A N 1
ATOM 1737 C CA . PRO A 1 224 ? -15.063 -6.698 -15.480 1.00 45.78 224 PRO A CA 1
ATOM 1738 C C . PRO A 1 224 ? -16.514 -7.130 -15.739 1.00 45.78 224 PRO A C 1
ATOM 1740 O O . PRO A 1 224 ? -16.927 -7.141 -16.908 1.00 45.78 224 PRO A O 1
ATOM 1743 N N . PRO A 1 225 ? -17.264 -7.566 -14.706 1.00 43.94 225 PRO A N 1
ATOM 1744 C CA . PRO A 1 225 ? -18.640 -8.000 -14.893 1.00 43.94 225 PRO A CA 1
ATOM 1745 C C . PRO A 1 225 ? -19.385 -6.902 -15.647 1.00 43.94 225 PRO A C 1
ATOM 1747 O O . PRO A 1 225 ? -19.283 -5.729 -15.288 1.00 43.94 225 PRO A O 1
ATOM 1750 N N . ALA A 1 226 ? -20.082 -7.272 -16.727 1.00 45.19 226 ALA A N 1
ATOM 1751 C CA . ALA A 1 226 ? -20.900 -6.328 -17.475 1.00 45.19 226 ALA A CA 1
ATOM 1752 C C . ALA A 1 226 ? -21.845 -5.643 -16.483 1.00 45.19 226 ALA A C 1
ATOM 1754 O O . ALA A 1 226 ? -22.665 -6.296 -15.835 1.00 45.19 226 ALA A O 1
ATOM 1755 N N . VAL A 1 227 ? -21.640 -4.344 -16.295 1.00 51.88 227 VAL A N 1
ATOM 1756 C CA . VAL A 1 227 ? -22.317 -3.579 -15.258 1.00 51.88 227 VAL A CA 1
ATOM 1757 C C . VAL A 1 227 ? -23.792 -3.506 -15.628 1.00 51.88 227 VAL A C 1
ATOM 1759 O O . VAL A 1 227 ? -24.157 -3.035 -16.701 1.00 51.88 227 VAL A O 1
ATOM 1762 N N . ASP A 1 228 ? -24.652 -3.951 -14.718 1.00 49.47 228 ASP A N 1
ATOM 1763 C CA . ASP A 1 228 ? -26.069 -3.600 -14.727 1.00 49.47 228 ASP A CA 1
ATOM 1764 C C . ASP A 1 228 ? -26.167 -2.115 -14.321 1.00 49.47 228 ASP A C 1
ATOM 1766 O O . ASP A 1 228 ? -26.362 -1.777 -13.147 1.00 49.47 228 ASP A O 1
ATOM 1770 N N . GLU A 1 229 ? -25.926 -1.216 -15.287 1.00 47.69 229 GLU A N 1
ATOM 1771 C CA . GLU A 1 229 ? -25.882 0.250 -15.122 1.00 47.69 229 GLU A CA 1
ATOM 1772 C C . GLU A 1 229 ? -27.112 0.794 -14.374 1.00 47.69 229 GLU A C 1
ATOM 1774 O O . GLU A 1 229 ? -27.046 1.798 -13.655 1.00 47.69 229 GLU A O 1
ATOM 1779 N N . THR A 1 230 ? -28.233 0.077 -14.449 1.00 49.84 230 THR A N 1
ATOM 1780 C CA . THR A 1 230 ? -29.483 0.397 -13.766 1.00 49.84 230 THR A CA 1
ATOM 1781 C C . THR A 1 230 ? -29.389 0.370 -12.235 1.00 49.84 230 THR A C 1
ATOM 1783 O O . THR A 1 230 ? -30.122 1.111 -11.571 1.00 49.84 230 THR A O 1
ATOM 1786 N N . LYS A 1 231 ? -28.469 -0.400 -11.634 1.00 50.59 231 LYS A N 1
ATOM 1787 C CA . LYS A 1 231 ? -28.330 -0.492 -10.163 1.00 50.59 231 LYS A CA 1
ATOM 1788 C C . LYS A 1 231 ? -27.388 0.556 -9.567 1.00 50.59 231 LYS A C 1
ATOM 1790 O O . LYS A 1 231 ? -27.695 1.111 -8.507 1.00 50.59 231 LYS A O 1
ATOM 1795 N N . ALA A 1 232 ? -26.289 0.883 -10.248 1.00 49.38 232 ALA A N 1
ATOM 1796 C CA . ALA A 1 232 ? -25.313 1.871 -9.774 1.00 49.38 232 ALA A CA 1
ATOM 1797 C C . ALA A 1 232 ? -25.904 3.296 -9.746 1.00 49.38 232 ALA A C 1
ATOM 1799 O O . ALA A 1 232 ? -25.756 4.032 -8.765 1.00 49.38 232 ALA A O 1
ATOM 1800 N N . VAL A 1 233 ? -26.689 3.656 -10.768 1.00 50.69 233 VAL A N 1
ATOM 1801 C CA . VAL A 1 233 ? -27.370 4.961 -10.843 1.00 50.69 233 VAL A CA 1
ATOM 1802 C C . VAL A 1 233 ? -28.459 5.100 -9.766 1.00 50.69 233 VAL A C 1
ATOM 1804 O O . VAL A 1 233 ? -28.665 6.187 -9.214 1.00 50.69 233 VAL A O 1
ATOM 1807 N N . ALA A 1 234 ? -29.137 4.004 -9.408 1.00 51.31 234 ALA A N 1
ATOM 1808 C CA . ALA A 1 234 ? -30.192 4.008 -8.394 1.00 51.31 234 ALA A CA 1
ATOM 1809 C C . ALA A 1 234 ? -29.655 4.220 -6.963 1.00 51.31 234 ALA A C 1
ATOM 1811 O O . ALA A 1 234 ? -30.296 4.915 -6.165 1.00 51.31 234 ALA A O 1
ATOM 1812 N N . LYS A 1 235 ? -28.469 3.679 -6.642 1.00 51.50 235 LYS A N 1
ATOM 1813 C CA . LYS A 1 235 ? -27.818 3.857 -5.329 1.00 51.50 235 LYS A CA 1
ATOM 1814 C C . LYS A 1 235 ? -27.335 5.305 -5.145 1.00 51.50 235 LYS A C 1
ATOM 1816 O O . LYS A 1 235 ? -27.683 5.937 -4.144 1.00 51.50 235 LYS A O 1
ATOM 1821 N N . ASN A 1 236 ? -26.705 5.881 -6.175 1.00 52.31 236 ASN A N 1
ATOM 1822 C CA . ASN A 1 236 ? -26.243 7.277 -6.174 1.00 52.31 236 ASN A CA 1
ATOM 1823 C C . ASN A 1 236 ? -27.390 8.307 -6.117 1.00 52.31 236 ASN A C 1
ATOM 1825 O O . ASN A 1 236 ? -27.293 9.314 -5.409 1.00 52.31 236 ASN A O 1
ATOM 1829 N N . LYS A 1 237 ? -28.529 8.053 -6.783 1.00 52.44 237 LYS A N 1
ATOM 1830 C CA . LYS A 1 237 ? -29.719 8.923 -6.662 1.00 52.44 237 LYS A CA 1
ATOM 1831 C C . LYS A 1 237 ? -30.331 8.900 -5.257 1.00 52.44 237 LYS A C 1
ATOM 1833 O O . LYS A 1 237 ? -30.761 9.947 -4.772 1.00 52.44 237 LYS A O 1
ATOM 1838 N N . ARG A 1 238 ? -30.356 7.745 -4.580 1.00 54.28 238 ARG A N 1
ATOM 1839 C CA . ARG A 1 238 ? -30.895 7.633 -3.210 1.00 54.28 238 ARG A CA 1
ATOM 1840 C C . ARG A 1 238 ? -30.025 8.339 -2.166 1.00 54.28 238 ARG A C 1
ATOM 1842 O O . ARG A 1 238 ? -30.585 8.933 -1.246 1.00 54.28 238 ARG A O 1
ATOM 1849 N N . GLN A 1 239 ? -28.698 8.329 -2.311 1.00 52.34 239 GLN A N 1
ATOM 1850 C CA . GLN A 1 239 ? -27.802 9.073 -1.413 1.00 52.34 239 GLN A CA 1
ATOM 1851 C C . GLN A 1 239 ? -27.913 10.593 -1.608 1.00 52.34 239 GLN A C 1
ATOM 1853 O O . GLN A 1 239 ? -28.078 11.316 -0.626 1.00 52.34 239 GLN A O 1
ATOM 1858 N N . ARG A 1 240 ? -27.967 11.085 -2.856 1.00 55.25 240 ARG A N 1
ATOM 1859 C CA . ARG A 1 240 ? -28.157 12.525 -3.140 1.00 55.25 240 ARG A CA 1
ATOM 1860 C C . ARG A 1 240 ? -29.532 13.066 -2.722 1.00 55.25 240 ARG A C 1
ATOM 1862 O O . ARG A 1 240 ? -29.648 14.217 -2.312 1.00 55.25 240 ARG A O 1
ATOM 1869 N N . ALA A 1 241 ? -30.584 12.247 -2.780 1.00 54.75 241 ALA A N 1
ATOM 1870 C CA . ALA A 1 241 ? -31.910 12.652 -2.304 1.00 54.75 241 ALA A CA 1
ATOM 1871 C C . ALA A 1 241 ? -31.970 12.812 -0.771 1.00 54.75 241 ALA A C 1
ATOM 1873 O O . ALA A 1 241 ? -32.731 13.636 -0.267 1.00 54.75 241 ALA A O 1
ATOM 1874 N N . ARG A 1 242 ? -31.151 12.060 -0.021 1.00 54.56 242 ARG A N 1
ATOM 1875 C CA . ARG A 1 242 ? -31.083 12.156 1.447 1.00 54.56 242 ARG A CA 1
ATOM 1876 C C . ARG A 1 242 ? -30.280 13.366 1.929 1.00 54.56 242 ARG A C 1
ATOM 1878 O O . ARG A 1 242 ? -30.662 13.954 2.936 1.00 54.56 242 ARG A O 1
ATOM 1885 N N . SER A 1 243 ? -29.241 13.785 1.206 1.00 55.47 243 SER A N 1
ATOM 1886 C CA . SER A 1 243 ? -28.449 14.972 1.566 1.00 55.47 243 SER A CA 1
ATOM 1887 C C . SER A 1 243 ? -29.165 16.299 1.275 1.00 55.47 243 SER A C 1
ATOM 1889 O O . SER A 1 243 ? -28.972 17.268 2.004 1.00 55.47 243 SER A O 1
ATOM 1891 N N . ASN A 1 244 ? -30.063 16.341 0.284 1.00 52.66 244 ASN A N 1
ATOM 1892 C CA . ASN A 1 244 ? -30.842 17.548 -0.032 1.00 52.66 244 ASN A CA 1
ATOM 1893 C C . ASN A 1 244 ? -32.119 17.724 0.816 1.00 52.66 244 ASN A C 1
ATOM 1895 O O . ASN A 1 244 ? -32.681 18.817 0.852 1.00 52.66 244 ASN A O 1
ATOM 1899 N N . GLY A 1 245 ? -32.576 16.687 1.527 1.00 48.84 245 GLY A N 1
ATOM 1900 C CA . GLY A 1 245 ? -33.792 16.737 2.351 1.00 48.84 245 GLY A CA 1
ATOM 1901 C C . GLY A 1 245 ? -33.627 17.381 3.736 1.00 48.84 245 GLY A C 1
ATOM 1902 O O . GLY A 1 245 ? -34.626 17.707 4.374 1.00 48.84 245 GLY A O 1
ATOM 1903 N N . SER A 1 246 ? -32.397 17.591 4.219 1.00 53.66 246 SER A N 1
ATOM 1904 C CA . SER A 1 246 ? -32.137 18.083 5.585 1.00 53.66 246 SER A CA 1
ATOM 1905 C C . SER A 1 246 ? -31.983 19.606 5.705 1.00 53.66 246 SER A C 1
ATOM 1907 O O . SER A 1 246 ? -31.909 20.124 6.818 1.00 53.66 246 SER A O 1
ATOM 1909 N N . ARG A 1 247 ? -31.984 20.357 4.592 1.00 53.94 247 ARG A N 1
ATOM 1910 C CA . ARG A 1 247 ? -31.740 21.818 4.585 1.00 53.94 247 ARG A CA 1
ATOM 1911 C C . ARG A 1 247 ? -32.987 22.711 4.620 1.00 53.94 247 ARG A C 1
ATOM 1913 O O . ARG A 1 247 ? -32.857 23.928 4.604 1.00 53.94 247 ARG A O 1
ATOM 1920 N N . GLY A 1 248 ? -34.188 22.143 4.708 1.00 52.47 248 GLY A N 1
ATOM 1921 C CA . GLY A 1 248 ? -35.442 22.892 4.565 1.00 52.47 248 GLY A CA 1
ATOM 1922 C C . GLY A 1 248 ? -36.357 22.871 5.785 1.00 52.47 248 GLY A C 1
ATOM 1923 O O . GLY A 1 248 ? -37.533 22.576 5.617 1.00 52.47 248 GLY A O 1
ATOM 1924 N N . LYS A 1 249 ? -35.869 23.121 7.008 1.00 55.31 249 LYS A N 1
ATOM 1925 C CA . LYS A 1 249 ? -36.751 23.357 8.173 1.00 55.31 249 LYS A CA 1
ATOM 1926 C C . LYS A 1 249 ? -36.002 24.014 9.338 1.00 55.31 249 LYS A C 1
ATOM 1928 O O . LYS A 1 249 ? -35.608 23.336 10.278 1.00 55.31 249 LYS A O 1
ATOM 1933 N N . LYS A 1 250 ? -35.814 25.336 9.285 1.00 52.03 250 LYS A N 1
ATOM 1934 C CA . LYS A 1 250 ? -35.734 26.216 10.471 1.00 52.03 250 LYS A CA 1
ATOM 1935 C C . LYS A 1 250 ? -35.598 27.673 10.031 1.00 52.03 250 LYS A C 1
ATOM 1937 O O . LYS A 1 250 ? -34.537 28.063 9.572 1.00 52.03 250 LYS A O 1
ATOM 1942 N N . GLN A 1 251 ? -36.690 28.425 10.172 1.00 44.81 251 GLN A N 1
ATOM 1943 C CA . GLN A 1 251 ? -36.773 29.782 10.741 1.00 44.81 251 GLN A CA 1
ATOM 1944 C C . GLN A 1 251 ? -38.015 30.499 10.199 1.00 44.81 251 GLN A C 1
ATOM 1946 O O . GLN A 1 251 ? -37.995 31.127 9.146 1.00 44.81 251 GLN A O 1
ATOM 1951 N N . ARG A 1 252 ? -39.110 30.383 10.952 1.00 46.91 252 ARG A N 1
ATOM 1952 C CA . ARG A 1 252 ? -40.181 31.378 11.029 1.00 46.91 252 ARG A CA 1
ATOM 1953 C C . ARG A 1 252 ? -40.755 31.319 12.443 1.00 46.91 252 ARG A C 1
ATOM 1955 O O . ARG A 1 252 ? -41.563 30.441 12.730 1.00 46.91 252 ARG A O 1
ATOM 1962 N N . SER A 1 253 ? -40.272 32.220 13.289 1.00 56.75 253 SER A N 1
ATOM 1963 C CA . SER A 1 253 ? -40.941 32.783 14.467 1.00 56.75 253 SER A CA 1
ATOM 1964 C C . SER A 1 253 ? -40.078 33.928 14.970 1.00 56.75 253 SER A C 1
ATOM 1966 O O . SER A 1 253 ? -38.905 33.624 15.290 1.00 56.75 253 SER A O 1
#

Secondary structure (DSSP, 8-state):
-----PPPP------------GGGGSHHHHHHHHH-SS-GGGS---GGGTS----TT-EEEEESSTTS-EEEEGGG-SS-GGG--EE-SEEESSS-EE-TTSS-EESS-SSSEEEESEEEEE-TTS-HHHHHHHHHHHTTTS-EEEEEEETTTEEEEEEEGGG-S-HHHHHHHHHHTT--GGGG-TT--EEPTTPBPTTT--B-EEEEE-HHHHHHHH--SSS-----HHHHHHHHHHHHHHHHTTSS-----

pLDDT: mean 82.39, std 20.06, range [29.22, 98.06]

Foldseek 3Di:
DDDPPDDPDDDPPDPDDPPVPVLCVDPLLVVQQVVFPDHQVRPDQALVLQAAAADPQCWWFFALDDPGTWIDHPVPDPDRRQQTWKTQQFDFQDRWDADPVNPGIDRFALGRTDAGLWQKWWQQPDDAVLLSVLLVVCVLQFAFAWWWCHLSGIIITITGPLSHPDVPVVLVSSVVSRTDNCSPGSRDMDTRRSHQNNPNRDGRYTSHGDVVRSVSSRDNDDDRPPDPVVVVVVSVVVVVVVVVVPPPDDDDD

Sequence (253 aa):
MYNIQAHPPIDPVIPGNLSAGAALQSPEILKLWDYSKVPFEEIPQDPEQYITHGSPQDLICIGHHLRDMKTVRRSELVDPLNAHSIIVPAIMTKREGLLKDGSGSGPRTNENTAEPYAVVVSAPNLSLSTQFGIIGEFLGSASLAFVVWAGESHLEAWFSTRSILGPHEFFEEAIAFGADPSIKTRCQPYALPGGIHWQTRRQNTIVYLDPDALAEMHREDSKPPAVDETKAVAKNKRQRARSNGSRGKKQRS